Protein AF-0000000074768893 (afdb_homodimer)

Sequence (290 aa):
MLHIPYVAGGSVLLGAVYNQISGALVYGPLFGQVWLEAMKKDKGGDAWMQVEGSKDKMPVLLISEFFLNLGKSWITGLLLNLTQARTMSQAFQLGAFLFFGVVVPNVISESMWEKRPCDLQKFKLLSGFSSTIVLACLMHWWGTAMLHIPYVAGGSVLLGAVYNQISGALVYGPLFGQVWLEAMKKDKGGDAWMQVEGSKDKMPVLLISEFFLNLGKSWITGLLLNLTQARTMSQAFQLGAFLFFGVVVPNVISESMWEKRPCDLQKFKLLSGFSSTIVLACLMHWWGTA

Organism: Mortierella alpina (NCBI:txid64518)

Foldseek 3Di:
DDDFDAWDPVLLLVLLVQLLVVVCVLCDDPCVVVLVVLVCVLVVHCVVVPPPQNVVCVVVVSVVSSVVRSVLSSVLLRVCVVVPPQDLVSLLVFLVCCLVVPQVVVLVVCCVPSVRDPSNSVSSSVSSSCSRRVSSNSSSVVPTD/DDDFDAWDPVLLLVLLVQLLVVVCVLCDDPCVVVLVVLVCVLVVHCVVVPPPCNVVCVVVVSVVSSVVRSVLSSVLLRVCVVVPPQDLVSLLVFLVCCLVVPQVVVLVVCCVPSVRDPSNSVSSSVSSSCSRRVSSNSSVVVPTD

Secondary structure (DSSP, 8-state):
--------HHHHHHHHHHHHHHHHHIIIIITHHHHHHHHHHHHTSSHHHHSS-HHHHHHHHHHHHHHHHHHHHHHHHHHHHHTT--SHHHHHHHHHHHIIIIIHHHHHHHHHHH---HHHHHHHHHHHHIIIIIHHHHHHHH---/--------HHHHHHHHHHHHHHHHHIIIIITHHHHHHHHHHHHTSSHHHHSS-HHHHHHHHHHHHHHHHHHHHHHHHHHHHHTT--SHHHHHHHHHHHIIIIIHHHHHHHHHHH---HHHHHHHHHHHHIIIIIHHHHHHHH---

Radius of gyration: 18.94 Å; Cα contacts (8 Å, |Δi|>4): 389; chains: 2; bounding box: 43×50×41 Å

pLDDT: mean 91.5, std 9.56, range [42.91, 98.38]

Solvent-accessible surface area (backbone atoms only — not comparable to full-atom values): 14461 Å² total; per-residue (Å²): 115,81,80,80,59,74,52,32,65,66,22,23,50,50,30,13,51,48,45,46,50,51,48,49,39,46,63,34,86,73,35,23,68,61,47,50,51,32,46,25,67,48,33,66,43,64,68,80,63,60,55,86,54,51,78,76,39,41,63,59,50,52,53,52,48,40,54,41,27,36,45,27,24,43,37,51,33,30,47,39,54,56,49,59,49,85,46,68,49,36,23,38,47,54,11,45,42,48,25,59,29,46,47,46,40,51,49,53,49,43,32,69,75,65,63,43,49,64,71,44,46,51,50,51,48,49,50,37,43,46,61,23,28,50,34,34,34,50,24,54,72,70,35,32,109,114,79,79,80,59,73,53,33,64,66,23,24,50,49,32,13,51,49,45,45,49,52,48,50,40,46,63,33,86,73,36,23,68,61,48,49,52,31,46,25,65,48,32,68,42,64,66,80,64,59,54,85,55,51,78,76,39,41,64,58,51,52,53,53,47,39,53,41,28,34,44,27,24,44,36,49,32,30,48,40,54,57,47,59,49,84,47,67,50,37,22,38,48,53,11,45,44,48,25,59,28,46,46,47,41,51,48,52,49,42,32,69,75,65,63,44,50,64,71,45,47,51,49,52,48,50,50,37,41,47,61,23,26,50,33,35,34,51,24,54,71,69,34,31,109

Structure (mmCIF, N/CA/C/O backbone):
data_AF-0000000074768893-model_v1
#
loop_
_entity.id
_entity.type
_entity.pdbx_description
1 polymer 'Uncharacterized protein'
#
loop_
_atom_site.group_PDB
_atom_site.id
_atom_site.type_symbol
_atom_site.label_atom_id
_atom_site.label_alt_id
_atom_site.label_comp_id
_atom_site.label_asym_id
_atom_site.label_entity_id
_atom_site.label_seq_id
_atom_site.pdbx_PDB_ins_code
_atom_site.Cartn_x
_atom_site.Cartn_y
_atom_site.Cartn_z
_atom_site.occupancy
_atom_site.B_iso_or_equiv
_atom_site.auth_seq_id
_atom_site.auth_comp_id
_atom_site.auth_asym_id
_atom_site.auth_atom_id
_atom_site.pdbx_PDB_model_num
ATOM 1 N N . MET A 1 1 ? 5.223 -14.227 -21.406 1 62.31 1 MET A N 1
ATOM 2 C CA . MET A 1 1 ? 3.963 -13.602 -21.797 1 62.31 1 MET A CA 1
ATOM 3 C C . MET A 1 1 ? 3.156 -13.188 -20.562 1 62.31 1 MET A C 1
ATOM 5 O O . MET A 1 1 ? 3.277 -13.789 -19.5 1 62.31 1 MET A O 1
ATOM 9 N N . LEU A 1 2 ? 2.562 -11.859 -20.547 1 69.25 2 LEU A N 1
ATOM 10 C CA . LEU A 1 2 ? 1.646 -11.367 -19.531 1 69.25 2 LEU A CA 1
ATOM 11 C C . LEU A 1 2 ? 0.409 -12.258 -19.438 1 69.25 2 LEU A C 1
ATOM 13 O O . LEU A 1 2 ? -0.164 -12.641 -20.453 1 69.25 2 LEU A O 1
ATOM 17 N N . HIS A 1 3 ? 0.211 -12.891 -18.359 1 78.06 3 HIS A N 1
ATOM 18 C CA . HIS A 1 3 ? -0.971 -13.711 -18.125 1 78.06 3 HIS A CA 1
ATOM 19 C C . HIS A 1 3 ? -1.972 -12.992 -17.234 1 78.06 3 HIS A C 1
ATOM 21 O O . HIS A 1 3 ? -1.669 -12.688 -16.078 1 78.06 3 HIS A O 1
ATOM 27 N N . ILE A 1 4 ? -3.1 -12.609 -17.875 1 80.81 4 ILE A N 1
ATOM 28 C CA . ILE A 1 4 ? -4.188 -12.008 -17.125 1 80.81 4 ILE A CA 1
ATOM 29 C C . ILE A 1 4 ? -5.328 -13.008 -16.969 1 80.81 4 ILE A C 1
ATOM 31 O O . ILE A 1 4 ? -6.129 -13.188 -17.891 1 80.81 4 ILE A O 1
ATOM 35 N N . PRO A 1 5 ? -5.328 -13.562 -15.828 1 85.69 5 PRO A N 1
ATOM 36 C CA . PRO A 1 5 ? -6.395 -14.547 -15.641 1 85.69 5 PRO A CA 1
ATOM 37 C C . PRO A 1 5 ? -7.781 -13.914 -15.555 1 85.69 5 PRO A C 1
ATOM 39 O O . PRO A 1 5 ? -7.898 -12.719 -15.25 1 85.69 5 PRO A O 1
ATOM 42 N N . TYR A 1 6 ? -8.719 -14.719 -15.883 1 88.19 6 TYR A N 1
ATOM 43 C CA . TYR A 1 6 ? -10.109 -14.281 -15.766 1 88.19 6 TYR A CA 1
ATOM 44 C C . TYR A 1 6 ? -10.531 -14.203 -14.305 1 88.19 6 TYR A C 1
ATOM 46 O O . TYR A 1 6 ? -10.188 -15.078 -13.5 1 88.19 6 TYR A O 1
ATOM 54 N N . VAL A 1 7 ? -11.258 -13.148 -13.953 1 92.69 7 VAL A N 1
ATOM 55 C CA . VAL A 1 7 ? -11.805 -13.008 -12.609 1 92.69 7 VAL A CA 1
ATOM 56 C C . VAL A 1 7 ? -13.328 -12.852 -12.68 1 92.69 7 VAL A C 1
ATOM 58 O O . VAL A 1 7 ? -13.836 -12.031 -13.453 1 92.69 7 VAL A O 1
ATOM 61 N N . ALA A 1 8 ? -14.062 -13.641 -11.891 1 94.38 8 ALA A N 1
ATOM 62 C CA . ALA A 1 8 ? -15.516 -13.602 -11.867 1 94.38 8 ALA A CA 1
ATOM 63 C C . ALA A 1 8 ? -16.031 -12.234 -11.422 1 94.38 8 ALA A C 1
ATOM 65 O O . ALA A 1 8 ? -15.625 -11.727 -10.367 1 94.38 8 ALA A O 1
ATOM 66 N N . GLY A 1 9 ? -16.906 -11.672 -12.188 1 94.94 9 GLY A N 1
ATOM 67 C CA . GLY A 1 9 ? -17.438 -10.352 -11.891 1 94.94 9 GLY A CA 1
ATOM 68 C C . GLY A 1 9 ? -18.156 -10.289 -10.562 1 94.94 9 GLY A C 1
ATOM 69 O O . GLY A 1 9 ? -18.094 -9.266 -9.867 1 94.94 9 GLY A O 1
ATOM 70 N N . GLY A 1 10 ? -18.812 -11.32 -10.273 1 96 10 GLY A N 1
ATOM 71 C CA . GLY A 1 10 ? -19.516 -11.367 -9 1 96 10 GLY A CA 1
ATOM 72 C C . GLY A 1 10 ? -18.578 -11.266 -7.809 1 96 10 GLY A C 1
ATOM 73 O O . GLY A 1 10 ? -18.891 -10.609 -6.816 1 96 10 GLY A O 1
ATOM 74 N N . SER A 1 11 ? -17.516 -11.984 -7.91 1 96.69 11 SER A N 1
ATOM 75 C CA . SER A 1 11 ? -16.531 -11.938 -6.832 1 96.69 11 SER A CA 1
ATOM 76 C C . SER A 1 11 ? -15.93 -10.539 -6.699 1 96.69 11 SER A C 1
ATOM 78 O O . SER A 1 11 ? -15.727 -10.055 -5.586 1 96.69 11 SER A O 1
ATOM 80 N N . VAL A 1 12 ? -15.625 -9.891 -7.812 1 97.5 12 VAL A N 1
ATOM 81 C CA . VAL A 1 12 ? -15.07 -8.547 -7.824 1 97.5 12 VAL A CA 1
ATOM 82 C C . VAL A 1 12 ? -16.047 -7.574 -7.18 1 97.5 12 VAL A C 1
ATOM 84 O O . VAL A 1 12 ? -15.664 -6.746 -6.352 1 97.5 12 VAL A O 1
ATOM 87 N N . LEU A 1 13 ? -17.266 -7.703 -7.566 1 98 13 LEU A N 1
ATOM 88 C CA . LEU A 1 13 ? -18.297 -6.828 -7.012 1 98 13 LEU A CA 1
ATOM 89 C C . LEU A 1 13 ? -18.453 -7.059 -5.512 1 98 13 LEU A C 1
ATOM 91 O O . LEU A 1 13 ? -18.594 -6.105 -4.742 1 98 13 LEU A O 1
ATOM 95 N N . LEU A 1 14 ? -18.469 -8.266 -5.125 1 97.94 14 LEU A N 1
ATOM 96 C CA . LEU A 1 14 ? -18.562 -8.594 -3.707 1 97.94 14 LEU A CA 1
ATOM 97 C C . LEU A 1 14 ? -17.422 -7.965 -2.924 1 97.94 14 LEU A C 1
ATOM 99 O O . LEU A 1 14 ? -17.641 -7.398 -1.85 1 97.94 14 LEU A O 1
ATOM 103 N N . GLY A 1 15 ? -16.219 -8.188 -3.465 1 98.12 15 GLY A N 1
ATOM 104 C CA . GLY A 1 15 ? -15.062 -7.609 -2.803 1 98.12 15 GLY A CA 1
ATOM 105 C C . GLY A 1 15 ? -15.133 -6.098 -2.701 1 98.12 15 GLY A C 1
ATOM 106 O O . GLY A 1 15 ? -14.797 -5.523 -1.662 1 98.12 15 GLY A O 1
ATOM 107 N N . ALA A 1 16 ? -15.516 -5.43 -3.732 1 98.19 16 ALA A N 1
ATOM 108 C CA . ALA A 1 16 ? -15.609 -3.973 -3.756 1 98.19 16 ALA A CA 1
ATOM 109 C C . ALA A 1 16 ? -16.641 -3.475 -2.748 1 98.19 16 ALA A C 1
ATOM 111 O O . ALA A 1 16 ? -16.391 -2.506 -2.027 1 98.19 16 ALA A O 1
ATOM 112 N N . VAL A 1 17 ? -17.75 -4.113 -2.719 1 98.38 17 VAL A N 1
ATOM 113 C CA . VAL A 1 17 ? -18.812 -3.734 -1.792 1 98.38 17 VAL A CA 1
ATOM 114 C C . VAL A 1 17 ? -18.344 -3.953 -0.354 1 98.38 17 VAL A C 1
ATOM 116 O O . VAL A 1 17 ? -18.578 -3.111 0.516 1 98.38 17 VAL A O 1
ATOM 119 N N . TYR A 1 18 ? -17.75 -5.059 -0.165 1 98.25 18 TYR A N 1
ATOM 120 C CA . TYR A 1 18 ? -17.219 -5.348 1.164 1 98.25 18 TYR A CA 1
ATOM 121 C C . TYR A 1 18 ? -16.266 -4.25 1.617 1 98.25 18 TYR A C 1
ATOM 123 O O . TYR A 1 18 ? -16.375 -3.738 2.732 1 98.25 18 TYR A O 1
ATOM 131 N N . ASN A 1 19 ? -15.266 -3.914 0.724 1 97.81 19 ASN A N 1
ATOM 132 C CA . ASN A 1 19 ? -14.312 -2.873 1.078 1 97.81 19 ASN A CA 1
ATOM 133 C C . ASN A 1 19 ? -15 -1.533 1.315 1 97.81 19 ASN A C 1
ATOM 135 O O . ASN A 1 19 ? -14.602 -0.775 2.203 1 97.81 19 ASN A O 1
ATOM 139 N N . GLN A 1 20 ? -15.977 -1.259 0.504 1 97.5 20 GLN A N 1
ATOM 140 C CA . GLN A 1 20 ? -16.734 -0.014 0.64 1 97.5 20 GLN A CA 1
ATOM 141 C C . GLN A 1 20 ? -17.406 0.072 2.004 1 97.5 20 GLN A C 1
ATOM 143 O O . GLN A 1 20 ? -17.266 1.065 2.717 1 97.5 20 GLN A O 1
ATOM 148 N N . ILE A 1 21 ? -18.078 -0.945 2.34 1 97.5 21 ILE A N 1
ATOM 149 C CA . ILE A 1 21 ? -18.828 -0.98 3.59 1 97.5 21 ILE A CA 1
ATOM 150 C C . ILE A 1 21 ? -17.859 -0.996 4.773 1 97.5 21 ILE A C 1
ATOM 152 O O . ILE A 1 21 ? -18.062 -0.286 5.758 1 97.5 21 ILE A O 1
ATOM 156 N N . SER A 1 22 ? -16.859 -1.835 4.652 1 96.88 22 SER A N 1
ATOM 157 C CA . SER A 1 22 ? -15.883 -1.92 5.723 1 96.88 22 SER A CA 1
ATOM 158 C C . SER A 1 22 ? -15.219 -0.567 5.977 1 96.88 22 SER A C 1
ATOM 160 O O . SER A 1 22 ? -15.062 -0.157 7.129 1 96.88 22 SER A O 1
ATOM 162 N N . GLY A 1 23 ? -14.828 0.125 4.918 1 94.81 23 GLY A N 1
ATOM 163 C CA . GLY A 1 23 ? -14.266 1.455 5.062 1 94.81 23 GLY A CA 1
ATOM 164 C C . GLY A 1 23 ? -15.234 2.455 5.664 1 94.81 23 GLY A C 1
ATOM 165 O O . GLY A 1 23 ? -14.883 3.195 6.582 1 94.81 23 GLY A O 1
ATOM 166 N N . ALA A 1 24 ? -16.406 2.449 5.164 1 94.06 24 ALA A N 1
ATOM 167 C CA . ALA A 1 24 ? -17.438 3.369 5.645 1 94.06 24 ALA A CA 1
ATOM 168 C C . ALA A 1 24 ? -17.734 3.133 7.121 1 94.06 24 ALA A C 1
ATOM 170 O O . ALA A 1 24 ? -17.953 4.082 7.879 1 94.06 24 ALA A O 1
ATOM 171 N N . LEU A 1 25 ? -17.672 1.907 7.48 1 94.56 25 LEU A N 1
ATOM 172 C CA . LEU A 1 25 ? -17.969 1.569 8.867 1 94.56 25 LEU A CA 1
ATOM 173 C C . LEU A 1 25 ? -16.828 2.008 9.789 1 94.56 25 LEU A C 1
ATOM 175 O O . LEU A 1 25 ? -17.062 2.598 10.844 1 94.56 25 LEU A O 1
ATOM 179 N N . VAL A 1 26 ? -15.656 1.76 9.383 1 93 26 VAL A N 1
ATOM 180 C CA . VAL A 1 26 ? -14.492 2.053 10.203 1 93 26 VAL A CA 1
ATOM 181 C C . VAL A 1 26 ? -14.32 3.564 10.336 1 93 26 VAL A C 1
ATOM 183 O O . VAL A 1 26 ? -14.148 4.082 11.445 1 93 26 VAL A O 1
ATOM 186 N N . TYR A 1 27 ? -14.445 4.289 9.266 1 91.69 27 TYR A N 1
ATOM 187 C CA . TYR A 1 27 ? -14.164 5.719 9.266 1 91.69 27 TYR A CA 1
ATOM 188 C C . TYR A 1 27 ? -15.43 6.527 9.523 1 91.69 27 TYR A C 1
ATOM 190 O O . TYR A 1 27 ? -15.391 7.758 9.578 1 91.69 27 TYR A O 1
ATOM 198 N N . GLY A 1 28 ? -16.484 5.816 9.703 1 92.44 28 GLY A N 1
ATOM 199 C CA . GLY A 1 28 ? -17.75 6.453 10.031 1 92.44 28 GLY A CA 1
ATOM 200 C C . GLY A 1 28 ? -18.203 6.168 11.445 1 92.44 28 GLY A C 1
ATOM 201 O O . GLY A 1 28 ? -17.578 6.609 12.414 1 92.44 28 GLY A O 1
ATOM 202 N N . PRO A 1 29 ? -19.234 5.352 11.547 1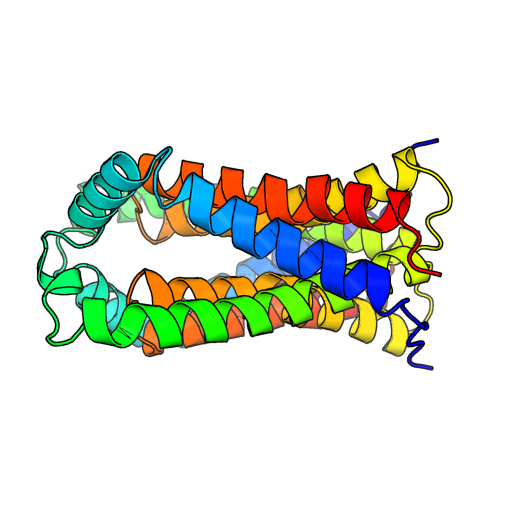 93.5 29 PRO A N 1
ATOM 203 C CA . PRO A 1 29 ? -19.922 5.18 12.828 1 93.5 29 PRO A CA 1
ATOM 204 C C . PRO A 1 29 ? -19.047 4.48 13.875 1 93.5 29 PRO A C 1
ATOM 206 O O . PRO A 1 29 ? -19.234 4.695 15.078 1 93.5 29 PRO A O 1
ATOM 209 N N . LEU A 1 30 ? -18.109 3.721 13.57 1 92.81 30 LEU A N 1
ATOM 210 C CA . LEU A 1 30 ? -17.344 2.965 14.562 1 92.81 30 LEU A CA 1
ATOM 211 C C . LEU A 1 30 ? -16.203 3.812 15.133 1 92.81 30 LEU A C 1
ATOM 213 O O . LEU A 1 30 ? -16.078 3.934 16.359 1 92.81 30 LEU A O 1
ATOM 217 N N . PHE A 1 31 ? -15.43 4.41 14.258 1 93.88 31 PHE A N 1
ATOM 218 C CA . PHE A 1 31 ? -14.242 5.094 14.75 1 93.88 31 PHE A CA 1
ATOM 219 C C . PHE A 1 31 ? -14.078 6.449 14.07 1 93.88 31 PHE A C 1
ATOM 221 O O . PHE A 1 31 ? -12.977 7.004 14.039 1 93.88 31 PHE A O 1
ATOM 228 N N . GLY A 1 32 ? -15.133 6.969 13.617 1 91.81 32 GLY A N 1
ATOM 229 C CA . GLY A 1 32 ? -15.094 8.227 12.883 1 91.81 32 GLY A CA 1
ATOM 230 C C . GLY A 1 32 ? -14.547 9.375 13.703 1 91.81 32 GLY A C 1
ATOM 231 O O . GLY A 1 32 ? -13.711 10.148 13.227 1 91.81 32 GLY A O 1
ATOM 232 N N . GLN A 1 33 ? -14.977 9.492 14.922 1 92.81 33 GLN A N 1
ATOM 233 C CA . GLN A 1 33 ? -14.562 10.586 15.789 1 92.81 33 GLN A CA 1
ATOM 234 C C . GLN A 1 33 ? -13.086 10.461 16.156 1 92.81 33 GLN A C 1
ATOM 236 O O . GLN A 1 33 ? -12.367 11.461 16.188 1 92.81 33 GLN A O 1
ATOM 241 N N . VAL A 1 34 ? -12.688 9.242 16.406 1 92.81 34 VAL A N 1
ATOM 242 C CA . VAL A 1 34 ? -11.297 9.023 16.766 1 92.81 34 VAL A CA 1
ATOM 243 C C . VAL A 1 34 ? -10.398 9.336 15.578 1 92.81 34 VAL A C 1
ATOM 245 O O . VAL A 1 34 ? -9.328 9.938 15.734 1 92.81 34 VAL A O 1
ATOM 248 N N . TRP A 1 35 ? -10.828 8.961 14.469 1 92.94 35 TRP A N 1
ATOM 249 C CA . TRP A 1 35 ? -10.094 9.242 13.242 1 92.94 35 TRP A CA 1
ATOM 250 C C . TRP A 1 35 ? -10 10.742 13 1 92.94 35 TRP A C 1
ATOM 252 O O . TRP A 1 35 ? -8.938 11.258 12.625 1 92.94 35 TRP A O 1
ATOM 262 N N . LEU A 1 36 ? -11.07 11.414 13.234 1 92.38 36 LEU A N 1
ATOM 263 C CA . LEU A 1 36 ? -11.094 12.859 13.023 1 92.38 36 LEU A CA 1
ATOM 264 C C . LEU A 1 36 ? -10.148 13.562 13.992 1 92.38 36 LEU A C 1
ATOM 266 O O . LEU A 1 36 ? -9.469 14.516 13.609 1 92.38 36 LEU A O 1
ATOM 270 N N . GLU A 1 37 ? -10.156 13.125 15.172 1 93 37 GLU A N 1
ATOM 271 C CA . GLU A 1 37 ? -9.258 13.703 16.156 1 93 37 GLU A CA 1
ATOM 272 C C . GLU A 1 37 ? -7.793 13.453 15.789 1 93 37 GLU A C 1
ATOM 274 O O . GLU A 1 37 ? -6.949 14.336 15.961 1 93 37 GLU A O 1
ATOM 279 N N . ALA A 1 38 ? -7.566 12.281 15.32 1 92.75 38 ALA A N 1
ATOM 280 C CA . ALA A 1 38 ? -6.211 11.961 14.875 1 92.75 38 ALA A CA 1
ATOM 281 C C . ALA A 1 38 ? -5.801 12.82 13.688 1 92.75 38 ALA A C 1
ATOM 283 O O . ALA A 1 38 ? -4.648 13.25 13.594 1 92.75 38 ALA A O 1
ATOM 284 N N . MET A 1 39 ? -6.695 13.047 12.828 1 92 39 MET A N 1
ATOM 285 C CA . MET A 1 39 ? -6.426 13.891 11.664 1 92 39 MET A CA 1
ATOM 286 C C . MET A 1 39 ? -6.148 15.328 12.086 1 92 39 MET A C 1
ATOM 288 O O . MET A 1 39 ? -5.277 15.992 11.516 1 92 39 MET A O 1
ATOM 292 N N . LYS A 1 40 ? -6.902 15.742 13.008 1 90.62 40 LYS A N 1
ATOM 293 C CA . LYS A 1 40 ? -6.688 17.094 13.539 1 90.62 40 LYS A CA 1
ATOM 294 C C . LYS A 1 40 ? -5.285 17.234 14.117 1 90.62 40 LYS A C 1
ATOM 296 O O . LYS A 1 40 ? -4.621 18.25 13.914 1 90.62 40 LYS A O 1
ATOM 301 N N . LYS A 1 41 ? -4.938 16.266 14.836 1 89.44 41 LYS A N 1
ATOM 302 C CA . LYS A 1 41 ? -3.596 16.266 15.414 1 89.44 41 LYS A CA 1
ATOM 303 C C . LYS A 1 41 ? -2.531 16.234 14.32 1 89.44 41 LYS A C 1
ATOM 305 O O . LYS A 1 41 ? -1.485 16.875 14.445 1 89.44 41 LYS A O 1
ATOM 310 N N . ASP A 1 42 ? -2.777 15.555 13.297 1 91.62 42 ASP A N 1
ATOM 311 C CA . ASP A 1 42 ? -1.813 15.406 12.211 1 91.62 42 ASP A CA 1
ATOM 312 C C . ASP A 1 42 ? -1.692 16.703 11.406 1 91.62 42 ASP A C 1
ATOM 314 O O . ASP A 1 42 ? -0.584 17.125 11.086 1 91.62 42 ASP A O 1
ATOM 318 N N . LYS A 1 43 ? -2.84 17.344 11.141 1 89.25 43 LYS A N 1
ATOM 319 C CA . LYS A 1 43 ? -2.871 18.484 10.242 1 89.25 43 LYS A CA 1
ATOM 320 C C . LYS A 1 43 ? -2.73 19.797 11.016 1 89.25 43 LYS A C 1
ATOM 322 O O . LYS A 1 43 ? -2.521 20.859 10.422 1 89.25 43 LYS A O 1
ATOM 327 N N . GLY A 1 44 ? -2.777 19.734 12.219 1 85.38 44 GLY A N 1
ATOM 328 C CA . GLY A 1 44 ? -2.617 20.938 13.031 1 85.38 44 GLY A CA 1
ATOM 329 C C . GLY A 1 44 ? -3.887 21.766 13.133 1 85.38 44 GLY A C 1
ATOM 330 O O . GLY A 1 44 ? -3.828 22.969 13.336 1 85.38 44 GLY A O 1
ATOM 331 N N . GLY A 1 45 ? -5.043 21.156 12.859 1 82.62 45 GLY A N 1
ATOM 332 C CA . GLY A 1 45 ? -6.301 21.875 12.961 1 82.62 45 GLY A CA 1
ATOM 333 C C . GLY A 1 45 ? -7.391 21.312 12.078 1 82.62 45 GLY A C 1
ATOM 334 O O . GLY A 1 45 ? -7.266 20.188 11.57 1 82.62 45 GLY A O 1
ATOM 335 N N . ASP A 1 46 ? -8.547 22.094 12.016 1 79.31 46 ASP A N 1
ATOM 336 C CA . ASP A 1 46 ? -9.703 21.625 11.266 1 79.31 46 ASP A CA 1
ATOM 337 C C . ASP A 1 46 ? -9.758 22.281 9.883 1 79.31 46 ASP A C 1
ATOM 339 O O . ASP A 1 46 ? -10.711 22.062 9.133 1 79.31 46 ASP A O 1
ATOM 343 N N . ALA A 1 47 ? -8.812 22.969 9.594 1 76.75 47 ALA A N 1
ATOM 344 C CA . ALA A 1 47 ? -8.836 23.719 8.344 1 76.75 47 ALA A CA 1
ATOM 345 C C . ALA A 1 47 ? -8.898 22.797 7.145 1 76.75 47 ALA A C 1
ATOM 347 O O . ALA A 1 47 ? -9.422 23.156 6.09 1 76.75 47 ALA A O 1
ATOM 348 N N . TRP A 1 48 ? -8.445 21.688 7.367 1 76.44 48 TRP A N 1
ATOM 349 C CA . TRP A 1 48 ? -8.383 20.734 6.258 1 76.44 48 TRP A CA 1
ATOM 350 C C . TRP A 1 48 ? -9.773 20.266 5.867 1 76.44 48 TRP A C 1
ATOM 352 O O . TRP A 1 48 ? -10.008 19.891 4.719 1 76.44 48 TRP A O 1
ATOM 362 N N . MET A 1 49 ? -10.672 20.297 6.805 1 72 49 MET A N 1
ATOM 363 C CA . MET A 1 49 ? -12.047 19.859 6.562 1 72 49 MET A CA 1
ATOM 364 C C . MET A 1 49 ? -12.859 20.984 5.918 1 72 49 MET A C 1
ATOM 366 O O . MET A 1 49 ? -13.844 20.719 5.219 1 72 49 MET A O 1
ATOM 370 N N . GLN A 1 50 ? -12.602 22.281 6.438 1 62.34 50 GLN A N 1
ATOM 371 C CA . GLN A 1 50 ? -13.422 23.438 6.098 1 62.34 50 GLN A CA 1
ATOM 372 C C . GLN A 1 50 ? -13.398 23.703 4.594 1 62.34 50 GLN A C 1
ATOM 374 O O . GLN A 1 50 ? -14.211 24.484 4.086 1 62.34 50 GLN A O 1
ATOM 379 N N . VAL A 1 51 ? -12.609 23.172 3.965 1 52.16 51 VAL A N 1
ATOM 380 C CA . VAL A 1 51 ? -12.75 23.578 2.572 1 52.16 51 VAL A CA 1
ATOM 381 C C . VAL A 1 51 ? -14.195 23.406 2.121 1 52.16 51 VAL A C 1
ATOM 383 O O . VAL A 1 51 ? -14.805 22.359 2.375 1 52.16 51 VAL A O 1
ATOM 386 N N . GLU A 1 52 ? -15.008 24.281 1.864 1 43.59 52 GLU A N 1
ATOM 387 C CA . GLU A 1 52 ? -16.312 24.656 1.342 1 43.59 52 GLU A CA 1
ATOM 388 C C . GLU A 1 52 ? -16.828 23.625 0.355 1 43.59 52 GLU A C 1
ATOM 390 O O . GLU A 1 52 ? -16.156 23.281 -0.611 1 43.59 52 GLU A O 1
ATOM 395 N N . GLY A 1 53 ? -17.828 22.688 0.898 1 52.28 53 GLY A N 1
ATOM 396 C CA . GLY A 1 53 ? -18.625 21.781 0.091 1 52.28 53 GLY A CA 1
ATOM 397 C C . GLY A 1 53 ? -18.391 20.312 0.426 1 52.28 53 GLY A C 1
ATOM 398 O O . GLY A 1 53 ? -18.516 19.453 -0.439 1 52.28 53 GLY A O 1
ATOM 399 N N . SER A 1 54 ? -17.844 20.031 1.68 1 60.22 54 SER A N 1
ATOM 400 C CA . SER A 1 54 ? -17.469 18.672 2.072 1 60.22 54 SER A CA 1
ATOM 401 C C . SER A 1 54 ? -18.672 17.734 2.039 1 60.22 54 SER A C 1
ATOM 403 O O . SER A 1 54 ? -18.562 16.609 1.542 1 60.22 54 SER A O 1
ATOM 405 N N . LYS A 1 55 ? -19.781 18.266 2.66 1 66 55 LYS A N 1
ATOM 406 C CA . LYS A 1 55 ? -20.953 17.406 2.582 1 66 55 LYS A CA 1
ATOM 407 C C . LYS A 1 55 ? -21.375 17.188 1.133 1 66 55 LYS A C 1
ATOM 409 O O . LYS A 1 55 ? -21.797 16.078 0.769 1 66 55 LYS A O 1
ATOM 414 N N . ASP A 1 56 ? -21.234 18.281 0.422 1 76.81 56 ASP A N 1
ATOM 415 C CA . ASP A 1 56 ? -21.641 18.188 -0.974 1 76.81 56 ASP A CA 1
ATOM 416 C C . ASP A 1 56 ? -20.703 17.297 -1.774 1 76.81 56 ASP A C 1
ATOM 418 O O . ASP A 1 56 ? -21.078 16.781 -2.832 1 76.81 56 ASP A O 1
ATOM 422 N N . LYS A 1 57 ? -19.594 17.016 -1.234 1 87.38 57 LYS A N 1
ATOM 423 C CA . LYS A 1 57 ? -18.609 16.25 -1.992 1 87.38 57 LYS A CA 1
ATOM 424 C C . LYS A 1 57 ? -18.578 14.789 -1.538 1 87.38 57 LYS A C 1
ATOM 426 O O . LYS A 1 57 ? -17.922 13.953 -2.172 1 87.38 57 LYS A O 1
ATOM 431 N N . MET A 1 58 ? -19.391 14.539 -0.578 1 89.94 58 MET A N 1
ATOM 432 C CA . MET A 1 58 ? -19.359 13.211 0.031 1 89.94 58 MET A CA 1
ATOM 433 C C . MET A 1 58 ? -19.781 12.141 -0.972 1 89.94 58 MET A C 1
ATOM 435 O O . MET A 1 58 ? -19.078 11.133 -1.133 1 89.94 58 MET A O 1
ATOM 439 N N . PRO A 1 59 ? -20.891 12.367 -1.684 1 91.56 59 PRO A N 1
ATOM 440 C CA . PRO A 1 59 ? -21.266 11.352 -2.664 1 91.56 59 PRO A CA 1
ATOM 441 C C . PRO A 1 59 ? -20.188 11.109 -3.713 1 91.56 59 PRO A C 1
ATOM 443 O O . PRO A 1 59 ? -19.969 9.969 -4.121 1 91.56 59 PRO A O 1
ATOM 446 N N . VAL A 1 60 ? -19.578 12.148 -4.188 1 93.56 60 VAL A N 1
ATOM 447 C CA . VAL A 1 60 ? -18.516 12.023 -5.184 1 93.56 60 VAL A CA 1
ATOM 448 C C . VAL A 1 60 ? -17.344 11.219 -4.598 1 93.56 60 VAL A C 1
ATOM 450 O O . VAL A 1 60 ? -16.766 10.383 -5.281 1 93.56 60 VAL A O 1
ATOM 453 N N . LEU A 1 61 ? -17.016 11.516 -3.342 1 94 61 LEU A N 1
ATOM 454 C CA . LEU A 1 61 ? -15.945 10.789 -2.672 1 94 61 LEU A CA 1
ATOM 455 C C . LEU A 1 61 ? -16.297 9.312 -2.512 1 94 61 LEU A C 1
ATOM 457 O O . LEU A 1 61 ? -15.445 8.445 -2.736 1 94 61 LEU A O 1
ATOM 461 N N . LEU A 1 62 ? -17.516 9.07 -2.197 1 95 62 LEU A N 1
ATOM 462 C CA . LEU A 1 62 ? -17.953 7.695 -1.993 1 95 62 LEU A CA 1
ATOM 463 C C . LEU A 1 62 ? -17.969 6.926 -3.309 1 95 62 LEU A C 1
ATOM 465 O O . LEU A 1 62 ? -17.547 5.766 -3.357 1 95 62 LEU A O 1
ATOM 469 N N . ILE A 1 63 ? -18.422 7.531 -4.324 1 96.38 63 ILE A N 1
ATOM 470 C CA . ILE A 1 63 ? -18.453 6.891 -5.637 1 96.38 63 ILE A CA 1
ATOM 471 C C . ILE A 1 63 ? -17.031 6.645 -6.133 1 96.38 63 ILE A C 1
ATOM 473 O O . ILE A 1 63 ? -16.75 5.586 -6.695 1 96.38 63 ILE A O 1
ATOM 477 N N . SER A 1 64 ? -16.172 7.684 -6 1 96.94 64 SER A N 1
ATOM 478 C CA . SER A 1 64 ? -14.781 7.523 -6.406 1 96.94 64 SER A CA 1
ATOM 479 C C . SER A 1 64 ? -14.109 6.391 -5.637 1 96.94 64 SER A C 1
ATOM 481 O O . SER A 1 64 ? -13.359 5.602 -6.215 1 96.94 64 SER A O 1
ATOM 483 N N . GLU A 1 65 ? -14.367 6.383 -4.383 1 96.94 65 GLU A N 1
ATOM 484 C CA . GLU A 1 65 ? -13.812 5.316 -3.557 1 96.94 65 GLU A CA 1
ATOM 485 C C . GLU A 1 65 ? -14.281 3.945 -4.031 1 96.94 65 GLU A C 1
ATOM 487 O O . GLU A 1 65 ? -13.531 2.971 -3.984 1 96.94 65 GLU A O 1
ATOM 492 N N . PHE A 1 66 ? -15.492 3.869 -4.414 1 97.94 66 PHE A N 1
ATOM 493 C CA . PHE A 1 66 ? -16.047 2.605 -4.891 1 97.94 66 PHE A CA 1
ATOM 494 C C . PHE A 1 66 ? -15.273 2.111 -6.113 1 97.94 66 PHE A C 1
ATOM 496 O O . PHE A 1 66 ? -15.008 0.914 -6.242 1 97.94 66 PHE A O 1
ATOM 503 N N . PHE A 1 67 ? -14.922 2.99 -7.02 1 98.06 67 PHE A N 1
ATOM 504 C CA . PHE A 1 67 ? -14.156 2.605 -8.195 1 98.06 67 PHE A CA 1
ATOM 505 C C . PHE A 1 67 ? -12.766 2.127 -7.797 1 98.06 67 PHE A C 1
ATOM 507 O O . PHE A 1 67 ? -12.227 1.198 -8.406 1 98.06 67 PHE A O 1
ATOM 514 N N . LEU A 1 68 ? -12.211 2.809 -6.816 1 97.62 68 LEU A N 1
ATOM 515 C CA . LEU A 1 68 ? -10.922 2.344 -6.316 1 97.62 68 LEU A CA 1
ATOM 516 C C . LEU A 1 68 ? -11.039 0.942 -5.727 1 97.62 68 LEU A C 1
ATOM 518 O O . LEU A 1 68 ? -10.18 0.092 -5.957 1 97.62 68 LEU A O 1
ATOM 522 N N . ASN A 1 69 ? -12.117 0.718 -5.023 1 97.94 69 ASN A N 1
ATOM 523 C CA . ASN A 1 69 ? -12.344 -0.585 -4.406 1 97.94 69 ASN A CA 1
ATOM 524 C C . ASN A 1 69 ? -12.602 -1.665 -5.457 1 97.94 69 ASN A C 1
ATOM 526 O O . ASN A 1 69 ? -12.211 -2.82 -5.27 1 97.94 69 ASN A O 1
ATOM 530 N N . LEU A 1 70 ? -13.25 -1.254 -6.504 1 98.06 70 LEU A N 1
ATOM 531 C CA . LEU A 1 70 ? -13.445 -2.178 -7.613 1 98.06 70 LEU A CA 1
ATOM 532 C C . LEU A 1 70 ? -12.109 -2.604 -8.211 1 98.06 70 LEU A C 1
ATOM 534 O O . LEU A 1 70 ? -11.898 -3.785 -8.492 1 98.06 70 LEU A O 1
ATOM 538 N N . GLY A 1 71 ? -11.32 -1.612 -8.398 1 97.69 71 GLY A N 1
ATOM 539 C CA . GLY A 1 71 ? -9.992 -1.912 -8.914 1 97.69 71 GLY A CA 1
ATOM 540 C C . GLY A 1 71 ? -9.188 -2.811 -7.996 1 97.69 71 GLY A C 1
ATOM 541 O O . GLY A 1 71 ? -8.578 -3.781 -8.453 1 97.69 71 GLY A O 1
ATOM 542 N N . LYS A 1 72 ? -9.164 -2.525 -6.723 1 97.5 72 LYS A N 1
ATOM 543 C CA . LYS A 1 72 ? -8.469 -3.342 -5.73 1 97.5 72 LYS A CA 1
ATOM 544 C C . LYS A 1 72 ? -8.977 -4.781 -5.754 1 97.5 72 LYS A C 1
ATOM 546 O O . LYS A 1 72 ? -8.18 -5.723 -5.703 1 97.5 72 LYS A O 1
ATOM 551 N N . SER A 1 73 ? -10.25 -4.863 -5.746 1 97.94 73 SER A N 1
ATOM 552 C CA . SER A 1 73 ? -10.867 -6.188 -5.762 1 97.94 73 SER A CA 1
ATOM 553 C C . SER A 1 73 ? -10.508 -6.945 -7.035 1 97.94 73 SER A C 1
ATOM 555 O O . SER A 1 73 ? -10.242 -8.148 -6.992 1 97.94 73 SER A O 1
ATOM 557 N N . TRP A 1 74 ? -10.547 -6.273 -8.133 1 97.56 74 TRP A N 1
ATOM 558 C CA . TRP A 1 74 ? -10.219 -6.91 -9.398 1 97.56 74 TRP A CA 1
ATOM 559 C C . TRP A 1 74 ? -8.781 -7.43 -9.391 1 97.56 74 TRP A C 1
ATOM 561 O O . TRP A 1 74 ? -8.531 -8.57 -9.773 1 97.56 74 TRP A O 1
ATOM 571 N N . ILE A 1 75 ? -7.91 -6.66 -8.961 1 96.62 75 ILE A N 1
ATOM 572 C CA . ILE A 1 75 ? -6.504 -7.043 -8.93 1 96.62 75 ILE A CA 1
ATOM 573 C C . ILE A 1 75 ? -6.293 -8.164 -7.914 1 96.62 75 ILE A C 1
ATOM 575 O O . ILE A 1 75 ? -5.508 -9.086 -8.148 1 96.62 75 ILE A O 1
ATOM 579 N N . THR A 1 76 ? -6.914 -8.039 -6.773 1 96.81 76 THR A N 1
ATOM 580 C CA . THR A 1 76 ? -6.812 -9.109 -5.785 1 96.81 76 THR A CA 1
ATOM 581 C C . THR A 1 76 ? -7.285 -10.43 -6.371 1 96.81 76 THR A C 1
ATOM 583 O O . THR A 1 76 ? -6.672 -11.477 -6.133 1 96.81 76 THR A O 1
ATOM 586 N N . GLY A 1 77 ? -8.414 -10.406 -7.109 1 96.19 77 GLY A N 1
ATOM 587 C CA . GLY A 1 77 ? -8.875 -11.602 -7.793 1 96.19 77 GLY A CA 1
ATOM 588 C C . GLY A 1 77 ? -7.871 -12.148 -8.797 1 96.19 77 GLY A C 1
ATOM 589 O O . GLY A 1 77 ? -7.68 -13.359 -8.898 1 96.19 77 GLY A O 1
ATOM 590 N N . LEU A 1 78 ? -7.281 -11.234 -9.539 1 94.25 78 LEU A N 1
ATOM 591 C CA . LEU A 1 78 ? -6.25 -11.633 -10.484 1 94.25 78 LEU A CA 1
ATOM 592 C C . LEU A 1 78 ? -5.102 -12.336 -9.773 1 94.25 78 LEU A C 1
ATOM 594 O O . LEU A 1 78 ? -4.605 -13.367 -10.25 1 94.25 78 LEU A O 1
ATOM 598 N N . LEU A 1 79 ? -4.758 -11.836 -8.656 1 93.81 79 LEU A N 1
ATOM 599 C CA . LEU A 1 79 ? -3.645 -12.398 -7.895 1 93.81 79 LEU A CA 1
ATOM 600 C C . LEU A 1 79 ? -4.016 -13.766 -7.332 1 93.81 79 LEU A C 1
ATOM 602 O O . LEU A 1 79 ? -3.186 -14.68 -7.312 1 93.81 79 LEU A O 1
ATOM 606 N N . LEU A 1 80 ? -5.195 -13.844 -6.875 1 94.75 80 LEU A N 1
ATOM 607 C CA . LEU A 1 80 ? -5.664 -15.125 -6.371 1 94.75 80 LEU A CA 1
ATOM 608 C C . LEU A 1 80 ? -5.594 -16.188 -7.457 1 94.75 80 LEU A C 1
ATOM 610 O O . LEU A 1 80 ? -5.125 -17.312 -7.211 1 94.75 80 LEU A O 1
ATOM 614 N N . ASN A 1 81 ? -6.023 -15.82 -8.609 1 92.5 81 ASN A N 1
ATOM 615 C CA . ASN A 1 81 ? -6.027 -16.766 -9.719 1 92.5 81 ASN A CA 1
ATOM 616 C C . ASN A 1 81 ? -4.621 -17 -10.266 1 92.5 81 ASN A C 1
ATOM 618 O O . ASN A 1 81 ? -4.297 -18.094 -10.719 1 92.5 81 ASN A O 1
ATOM 622 N N . LEU A 1 82 ? -3.83 -15.977 -10.266 1 87.25 82 LEU A N 1
ATOM 623 C CA . LEU A 1 82 ? -2.453 -16.094 -10.727 1 87.25 82 LEU A CA 1
ATOM 624 C C . LEU A 1 82 ? -1.653 -17.016 -9.812 1 87.25 82 LEU A C 1
ATOM 626 O O . LEU A 1 82 ? -0.783 -17.766 -10.281 1 87.25 82 LEU A O 1
ATOM 630 N N . THR A 1 83 ? -1.848 -16.938 -8.523 1 86.94 83 THR A N 1
ATOM 631 C CA . THR A 1 83 ? -1.146 -17.781 -7.562 1 86.94 83 THR A CA 1
ATOM 632 C C . THR A 1 83 ? -1.773 -19.172 -7.5 1 86.94 83 THR A C 1
ATOM 634 O O . THR A 1 83 ? -1.257 -20.062 -6.82 1 86.94 83 THR A O 1
ATOM 637 N N . GLN A 1 84 ? -2.859 -19.297 -8.195 1 87.06 84 GLN A N 1
ATOM 638 C CA . GLN A 1 84 ? -3.588 -20.547 -8.211 1 87.06 84 GLN A CA 1
ATOM 639 C C . GLN A 1 84 ? -4.027 -20.953 -6.805 1 87.06 84 GLN A C 1
ATOM 641 O O . GLN A 1 84 ? -3.859 -22.109 -6.402 1 87.06 84 GLN A O 1
ATOM 646 N N . ALA A 1 85 ? -4.512 -20.031 -6.141 1 87.31 85 ALA A N 1
ATOM 647 C CA . ALA A 1 85 ? -5.02 -20.297 -4.797 1 87.31 85 ALA A CA 1
ATOM 648 C C . ALA A 1 85 ? -6.312 -21.109 -4.855 1 87.31 85 ALA A C 1
ATOM 650 O O . ALA A 1 85 ? -7.309 -20.656 -5.422 1 87.31 85 ALA A O 1
ATOM 651 N N . ARG A 1 86 ? -6.246 -22.312 -4.273 1 88.88 86 ARG A N 1
ATOM 652 C CA . ARG A 1 86 ? -7.414 -23.188 -4.336 1 88.88 86 ARG A CA 1
ATOM 653 C C . ARG A 1 86 ? -8 -23.422 -2.947 1 88.88 86 ARG A C 1
ATOM 655 O O . ARG A 1 86 ? -9.133 -23.891 -2.816 1 88.88 86 ARG A O 1
ATOM 662 N N . THR A 1 87 ? -7.281 -23.062 -1.982 1 92.25 87 THR A N 1
ATOM 663 C CA . THR A 1 87 ? -7.754 -23.266 -0.618 1 92.25 87 THR A CA 1
ATOM 664 C C . THR A 1 87 ? -7.812 -21.938 0.137 1 92.25 87 THR A C 1
ATOM 666 O O . THR A 1 87 ? -7.234 -20.938 -0.3 1 92.25 87 THR A O 1
ATOM 669 N N . MET A 1 88 ? -8.531 -22 1.245 1 94.19 88 MET A N 1
ATOM 670 C CA . MET A 1 88 ? -8.688 -20.812 2.078 1 94.19 88 MET A CA 1
ATOM 671 C C . MET A 1 88 ? -7.352 -20.406 2.693 1 94.19 88 MET A C 1
ATOM 673 O O . MET A 1 88 ? -7.078 -19.219 2.865 1 94.19 88 MET A O 1
ATOM 677 N N . SER A 1 89 ? -6.598 -21.359 2.988 1 94 89 SER A N 1
ATOM 678 C CA . SER A 1 89 ? -5.289 -21.078 3.572 1 94 89 SER A CA 1
ATOM 679 C C . SER A 1 89 ? -4.395 -20.328 2.592 1 94 89 SER A C 1
ATOM 681 O O . SER A 1 89 ? -3.627 -19.453 2.992 1 94 89 SER A O 1
ATOM 683 N N . GLN A 1 90 ? -4.492 -20.719 1.332 1 93 90 GLN A N 1
ATOM 684 C CA . GLN A 1 90 ? -3.697 -20.047 0.307 1 93 90 GLN A CA 1
ATOM 685 C C . GLN A 1 90 ? -4.188 -18.625 0.07 1 93 90 GLN A C 1
ATOM 687 O O . GLN A 1 90 ? -3.391 -17.734 -0.199 1 93 90 GLN A O 1
ATOM 692 N N . ALA A 1 91 ? -5.434 -18.5 0.137 1 95.12 91 ALA A N 1
ATOM 693 C CA . ALA A 1 91 ? -5.996 -17.156 0.018 1 95.12 91 ALA A CA 1
ATOM 694 C C . ALA A 1 91 ? -5.547 -16.266 1.176 1 95.12 91 ALA A C 1
ATOM 696 O O . ALA A 1 91 ? -5.188 -15.102 0.973 1 95.12 91 ALA A O 1
ATOM 697 N N . PHE A 1 92 ? -5.57 -16.812 2.369 1 95.88 92 PHE A N 1
ATOM 698 C CA . PHE A 1 92 ? -5.09 -16.109 3.551 1 95.88 92 PHE A CA 1
ATOM 699 C C . PHE A 1 92 ? -3.627 -15.719 3.391 1 95.88 92 PHE A C 1
ATOM 701 O O . PHE A 1 92 ? -3.234 -14.609 3.752 1 95.88 92 PHE A O 1
ATOM 708 N N . GLN A 1 93 ? -2.895 -16.578 2.865 1 94.81 93 GLN A N 1
ATOM 709 C CA . GLN A 1 93 ? -1.468 -16.344 2.684 1 94.81 93 GLN A CA 1
ATOM 710 C C . GLN A 1 93 ? -1.225 -15.172 1.727 1 94.81 93 GLN A C 1
ATOM 712 O O . GLN A 1 93 ? -0.373 -14.32 1.983 1 94.81 93 GLN A O 1
ATOM 717 N N . LEU A 1 94 ? -1.899 -15.203 0.613 1 94.62 94 LEU A N 1
ATOM 718 C CA . LEU A 1 94 ? -1.761 -14.094 -0.327 1 94.62 94 LEU A CA 1
ATOM 719 C C . LEU A 1 94 ? -2.1 -12.766 0.343 1 94.62 94 LEU A C 1
ATOM 721 O O . LEU A 1 94 ? -1.348 -11.797 0.222 1 94.62 94 LEU A O 1
ATOM 725 N N . GLY A 1 95 ? -3.27 -12.734 1.034 1 96.5 95 GLY A N 1
ATOM 726 C CA . GLY A 1 95 ? -3.652 -11.531 1.757 1 96.5 95 GLY A CA 1
ATOM 727 C C . GLY A 1 95 ? -2.619 -11.094 2.777 1 96.5 95 GLY A C 1
ATOM 728 O O . GLY A 1 95 ? -2.34 -9.906 2.914 1 96.5 95 GLY A O 1
ATOM 729 N N . ALA A 1 96 ? -2.078 -12.039 3.457 1 96.69 96 ALA A N 1
ATOM 730 C CA . ALA A 1 96 ? -1.058 -11.75 4.461 1 96.69 96 ALA A CA 1
ATOM 731 C C . ALA A 1 96 ? 0.197 -11.172 3.816 1 96.69 96 ALA A C 1
ATOM 733 O O . ALA A 1 96 ? 0.812 -10.25 4.359 1 96.69 96 ALA A O 1
ATOM 734 N N . PHE A 1 97 ? 0.565 -11.719 2.697 1 96 97 PHE A N 1
ATOM 735 C CA . PHE A 1 97 ? 1.739 -11.211 1.999 1 96 97 PHE A CA 1
ATOM 736 C C . PHE A 1 97 ? 1.519 -9.773 1.546 1 96 97 PHE A C 1
ATOM 738 O O . PHE A 1 97 ? 2.43 -8.945 1.626 1 96 97 PHE A O 1
ATOM 745 N N . LEU A 1 98 ? 0.342 -9.461 1.073 1 96.88 98 LEU A N 1
ATOM 746 C CA . LEU A 1 98 ? 0.036 -8.094 0.669 1 96.88 98 LEU A CA 1
ATOM 747 C C . LEU A 1 98 ? 0.045 -7.16 1.871 1 96.88 98 LEU A C 1
ATOM 749 O O . LEU A 1 98 ? 0.581 -6.051 1.796 1 96.88 98 LEU A O 1
ATOM 753 N N . PHE A 1 99 ? -0.49 -7.676 2.932 1 97.88 99 PHE A N 1
ATOM 754 C CA . PHE A 1 99 ? -0.596 -6.867 4.141 1 97.88 99 PHE A CA 1
ATOM 755 C C . PHE A 1 99 ? 0.782 -6.594 4.73 1 97.88 99 PHE A C 1
ATOM 757 O O . PHE A 1 99 ? 1.149 -5.438 4.949 1 97.88 99 PHE A O 1
ATOM 764 N N . PHE A 1 100 ? 1.562 -7.547 4.902 1 96.94 100 PHE A N 1
ATOM 765 C CA . PHE A 1 100 ? 2.855 -7.402 5.562 1 96.94 100 PHE A CA 1
ATOM 766 C C . PHE A 1 100 ? 3.92 -6.945 4.574 1 96.94 100 PHE A C 1
ATOM 768 O O . PHE A 1 100 ? 4.945 -6.387 4.969 1 96.94 100 PHE A O 1
ATOM 775 N N . GLY A 1 101 ? 3.668 -7.121 3.35 1 95.88 101 GLY A N 1
ATOM 776 C CA . GLY A 1 101 ? 4.68 -6.793 2.357 1 95.88 101 GLY A CA 1
ATOM 777 C C . GLY A 1 101 ? 4.535 -5.391 1.801 1 95.88 101 GLY A C 1
ATOM 778 O O . GLY A 1 101 ? 5.512 -4.801 1.328 1 95.88 101 GLY A O 1
ATOM 779 N N . VAL A 1 102 ? 3.342 -4.949 1.8 1 96.62 102 VAL A N 1
ATOM 780 C CA . VAL A 1 102 ? 3.127 -3.658 1.156 1 96.62 102 VAL A CA 1
ATOM 781 C C . VAL A 1 102 ? 2.496 -2.686 2.15 1 96.62 102 VAL A C 1
ATOM 783 O O . VAL A 1 102 ? 3.084 -1.65 2.473 1 96.62 102 VAL A O 1
ATOM 786 N N . VAL A 1 103 ? 1.45 -3.072 2.771 1 96.94 103 VAL A N 1
ATOM 787 C CA . VAL A 1 103 ? 0.65 -2.156 3.578 1 96.94 103 VAL A CA 1
ATOM 788 C C . VAL A 1 103 ? 1.419 -1.772 4.84 1 96.94 103 VAL A C 1
ATOM 790 O O . VAL A 1 103 ? 1.668 -0.59 5.086 1 96.94 103 VAL A O 1
ATOM 793 N N . VAL A 1 104 ? 1.81 -2.758 5.562 1 96.94 104 VAL A N 1
ATOM 794 C CA . VAL A 1 104 ? 2.43 -2.531 6.863 1 96.94 104 VAL A CA 1
ATOM 795 C C . VAL A 1 104 ? 3.709 -1.715 6.691 1 96.94 104 VAL A C 1
ATOM 797 O O . VAL A 1 104 ? 3.891 -0.688 7.352 1 96.94 104 VAL A O 1
ATOM 800 N N . PRO A 1 105 ? 4.535 -2.139 5.812 1 96.62 105 PRO A N 1
ATOM 801 C CA . PRO A 1 105 ? 5.766 -1.359 5.684 1 96.62 105 PRO A CA 1
ATOM 802 C C . PRO A 1 105 ? 5.512 0.083 5.25 1 96.62 105 PRO A C 1
ATOM 804 O O . PRO A 1 105 ? 6.211 0.998 5.695 1 96.62 105 PRO A O 1
ATOM 807 N N . ASN A 1 106 ? 4.582 0.307 4.379 1 95.94 106 ASN A N 1
ATOM 808 C CA . ASN A 1 106 ? 4.277 1.663 3.936 1 95.94 106 ASN A CA 1
ATOM 809 C C . ASN A 1 106 ? 3.738 2.518 5.078 1 95.94 106 ASN A C 1
ATOM 811 O O . ASN A 1 106 ? 4.145 3.67 5.246 1 95.94 106 ASN A O 1
ATOM 815 N N . VAL A 1 107 ? 2.904 1.935 5.832 1 96.31 107 VAL A N 1
ATOM 816 C CA . VAL A 1 107 ? 2.279 2.662 6.93 1 96.31 107 VAL A CA 1
ATOM 817 C C . VAL A 1 107 ? 3.324 2.994 7.992 1 96.31 107 VAL A C 1
ATOM 819 O O . VAL A 1 107 ? 3.371 4.117 8.5 1 96.31 107 VAL A O 1
ATOM 822 N N . ILE A 1 108 ? 4.141 2.031 8.312 1 96.38 108 ILE A N 1
ATOM 823 C CA . ILE A 1 108 ? 5.168 2.25 9.328 1 96.38 108 ILE A CA 1
ATOM 824 C C . ILE A 1 108 ? 6.18 3.277 8.82 1 96.38 108 ILE A C 1
ATOM 826 O O . ILE A 1 108 ? 6.586 4.172 9.562 1 96.38 108 ILE A O 1
ATOM 830 N N . SER A 1 109 ? 6.559 3.121 7.617 1 95.12 109 SER A N 1
ATOM 831 C CA . SER A 1 109 ? 7.5 4.074 7.031 1 95.12 109 SER A CA 1
ATOM 832 C C . SER A 1 109 ? 6.941 5.492 7.07 1 95.12 109 SER A C 1
ATOM 834 O O . SER A 1 109 ? 7.66 6.438 7.41 1 95.12 109 SER A O 1
ATOM 836 N N . GLU A 1 110 ? 5.703 5.621 6.734 1 92.5 110 GLU A N 1
ATOM 837 C CA . GLU A 1 110 ? 5.051 6.926 6.781 1 92.5 110 GLU A CA 1
ATOM 838 C C . GLU A 1 110 ? 5.07 7.5 8.195 1 92.5 110 GLU A C 1
ATOM 840 O O . GLU A 1 110 ? 5.309 8.695 8.383 1 92.5 110 GLU A O 1
ATOM 845 N N . SER A 1 111 ? 4.754 6.672 9.062 1 92.56 111 SER A N 1
ATOM 846 C CA . SER A 1 111 ? 4.754 7.105 10.453 1 92.56 111 SER A CA 1
ATOM 847 C C . SER A 1 111 ? 6.133 7.594 10.883 1 92.56 111 SER A C 1
ATOM 849 O O . SER A 1 111 ? 6.25 8.586 11.602 1 92.56 111 SER A O 1
ATOM 851 N N . MET A 1 112 ? 7.125 6.973 10.477 1 92.94 112 MET A N 1
ATOM 852 C CA . MET A 1 112 ? 8.484 7.297 10.898 1 92.94 112 MET A CA 1
ATOM 853 C C . MET A 1 112 ? 8.984 8.555 10.195 1 9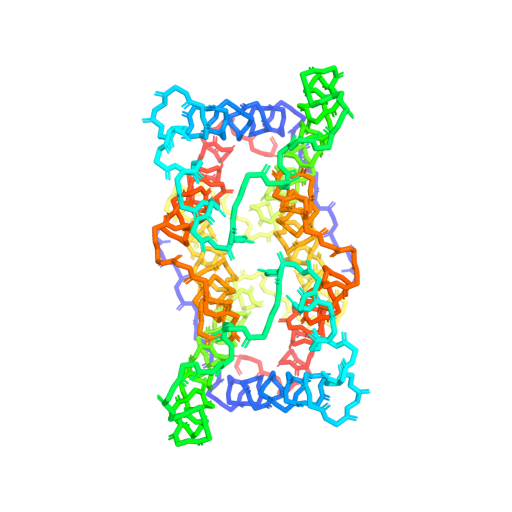2.94 112 MET A C 1
ATOM 855 O O . MET A 1 112 ? 9.539 9.453 10.844 1 92.94 112 MET A O 1
ATOM 859 N N . TRP A 1 113 ? 8.742 8.68 8.953 1 92.12 113 TRP A N 1
ATOM 860 C CA . TRP A 1 113 ? 9.344 9.758 8.172 1 92.12 113 TRP A CA 1
ATOM 861 C C . TRP A 1 113 ? 8.453 10.992 8.164 1 92.12 113 TRP A C 1
ATOM 863 O O . TRP A 1 113 ? 8.938 12.117 8.047 1 92.12 113 TRP A O 1
ATOM 873 N N . GLU A 1 114 ? 7.227 10.742 8.234 1 91.94 114 GLU A N 1
ATOM 874 C CA . GLU A 1 114 ? 6.293 11.859 8.164 1 91.94 114 GLU A CA 1
ATOM 875 C C . GLU A 1 114 ? 5.73 12.203 9.539 1 91.94 114 GLU A C 1
ATOM 877 O O . GLU A 1 114 ? 4.938 13.133 9.68 1 91.94 114 GLU A O 1
ATOM 882 N N . LYS A 1 115 ? 6.117 11.508 10.555 1 90.81 115 LYS A N 1
ATOM 883 C CA . LYS A 1 115 ? 5.742 11.727 11.953 1 90.81 115 LYS A CA 1
ATOM 884 C C . LYS A 1 115 ? 4.23 11.867 12.102 1 90.81 115 LYS A C 1
ATOM 886 O O . LYS A 1 115 ? 3.75 12.812 12.727 1 90.81 115 LYS A O 1
ATOM 891 N N . ARG A 1 116 ? 3.627 10.914 11.516 1 91.69 116 ARG A N 1
ATOM 892 C CA . ARG A 1 116 ? 2.174 10.867 11.641 1 91.69 116 ARG A CA 1
ATOM 893 C C . ARG A 1 116 ? 1.758 10.242 12.969 1 91.69 116 ARG A C 1
ATOM 895 O O . ARG A 1 116 ? 2.404 9.312 13.453 1 91.69 116 ARG A O 1
ATOM 902 N N . PRO A 1 117 ? 0.71 10.836 13.531 1 91.44 117 PRO A N 1
ATOM 903 C CA . PRO A 1 117 ? 0.244 10.258 14.789 1 91.44 117 PRO A CA 1
ATOM 904 C C . PRO A 1 117 ? -0.067 8.766 14.68 1 91.44 117 PRO A C 1
ATOM 906 O O . PRO A 1 117 ? -0.604 8.32 13.664 1 91.44 117 PRO A O 1
ATOM 909 N N . CYS A 1 118 ? 0.238 8.07 15.711 1 91.56 118 CYS A N 1
ATOM 910 C CA . CYS A 1 118 ? 0.078 6.621 15.711 1 91.56 118 CYS A CA 1
ATOM 911 C C . CYS A 1 118 ? -1.393 6.234 15.602 1 91.56 118 CYS A C 1
ATOM 913 O O . CYS A 1 118 ? -1.728 5.199 15.023 1 91.56 118 CYS A O 1
ATOM 915 N N . ASP A 1 119 ? -2.266 7.012 16.188 1 92.81 119 ASP A N 1
ATOM 916 C CA . ASP A 1 119 ? -3.693 6.711 16.125 1 92.81 119 ASP A CA 1
ATOM 917 C C . ASP A 1 119 ? -4.188 6.676 14.688 1 92.81 119 ASP A C 1
ATOM 919 O O . ASP A 1 119 ? -5.055 5.867 14.336 1 92.81 119 ASP A O 1
ATOM 923 N N . LEU A 1 120 ? -3.654 7.539 13.914 1 92.88 120 LEU A N 1
ATOM 924 C CA . LEU A 1 120 ? -4.035 7.566 12.508 1 92.88 120 LEU A CA 1
ATOM 925 C C . LEU A 1 120 ? -3.521 6.332 11.781 1 92.88 120 LEU A C 1
ATOM 927 O O . LEU A 1 120 ? -4.242 5.734 10.977 1 92.88 120 LEU A O 1
ATOM 931 N N . GLN A 1 121 ? -2.369 5.965 12.047 1 94.56 121 GLN A N 1
ATOM 932 C CA . GLN A 1 121 ? -1.721 4.855 11.359 1 94.56 121 GLN A CA 1
ATOM 933 C C . GLN A 1 121 ? -2.357 3.521 11.742 1 94.56 121 GLN A C 1
ATOM 935 O O . GLN A 1 121 ? -2.391 2.59 10.938 1 94.56 121 GLN A O 1
ATOM 940 N N . LYS A 1 122 ? -2.879 3.455 12.945 1 94.88 122 LYS A N 1
ATOM 941 C CA . LYS A 1 122 ? -3.566 2.238 13.375 1 94.88 122 LYS A CA 1
ATOM 942 C C . LYS A 1 122 ? -4.797 1.974 12.508 1 94.88 122 LYS A C 1
ATOM 944 O O . LYS A 1 122 ? -5.121 0.819 12.219 1 94.88 122 LYS A O 1
ATOM 949 N N . PHE A 1 123 ? -5.418 3.027 12.141 1 94.06 123 PHE A N 1
ATOM 950 C CA . PHE A 1 123 ? -6.598 2.887 11.297 1 94.06 123 PHE A CA 1
ATOM 951 C C . PHE A 1 123 ? -6.211 2.445 9.891 1 94.06 123 PHE A C 1
ATOM 953 O O . PHE A 1 123 ? -6.922 1.659 9.258 1 94.06 123 PHE A O 1
ATOM 960 N N . LYS A 1 124 ? -5.16 2.957 9.43 1 94.81 124 LYS A N 1
ATOM 961 C CA . LYS A 1 124 ? -4.672 2.537 8.117 1 94.81 124 LYS A CA 1
ATOM 962 C C . LYS A 1 124 ? -4.281 1.062 8.125 1 94.81 124 LYS A C 1
ATOM 964 O O . LYS A 1 124 ? -4.527 0.346 7.152 1 94.81 124 LYS A O 1
ATOM 969 N N . LEU A 1 125 ? -3.713 0.677 9.211 1 96.44 125 LEU A N 1
ATOM 970 C CA . LEU A 1 125 ? -3.336 -0.727 9.336 1 96.44 125 LEU A CA 1
ATOM 971 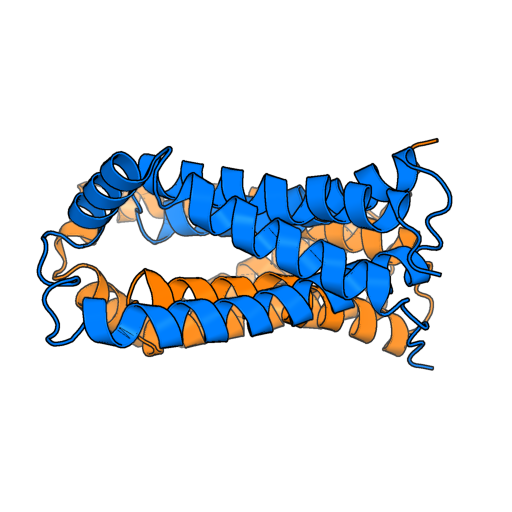C C . LEU A 1 125 ? -4.574 -1.615 9.422 1 96.44 125 LEU A C 1
ATOM 973 O O . LEU A 1 125 ? -4.613 -2.691 8.82 1 96.44 125 LEU A O 1
ATOM 977 N N . LEU A 1 126 ? -5.492 -1.123 10.164 1 96.38 126 LEU A N 1
ATOM 978 C CA . LEU A 1 126 ? -6.727 -1.888 10.312 1 96.38 126 LEU A CA 1
ATOM 979 C C . LEU A 1 126 ? -7.457 -2.002 8.977 1 96.38 126 LEU A C 1
ATOM 981 O O . LEU A 1 126 ? -7.906 -3.086 8.602 1 96.38 126 LEU A O 1
ATOM 985 N N . SER A 1 127 ? -7.559 -0.928 8.359 1 95.44 127 SER A N 1
ATOM 986 C CA . SER A 1 127 ? -8.203 -0.92 7.047 1 95.44 127 SER A CA 1
ATOM 987 C C . SER A 1 127 ? -7.422 -1.754 6.039 1 95.44 127 SER A C 1
ATOM 989 O O . SER A 1 127 ? -8.008 -2.426 5.191 1 95.44 127 SER A O 1
ATOM 991 N N . GLY A 1 128 ? -6.133 -1.626 6.148 1 96.44 128 GLY A N 1
ATOM 992 C CA . GLY A 1 128 ? -5.289 -2.439 5.285 1 96.44 128 GLY A CA 1
ATOM 993 C C . GLY A 1 128 ? -5.457 -3.928 5.52 1 96.44 128 GLY A C 1
ATOM 994 O O . GLY A 1 128 ? -5.48 -4.711 4.57 1 96.44 128 GLY A O 1
ATOM 995 N N . PHE A 1 129 ? -5.492 -4.25 6.766 1 97.38 129 PHE A N 1
ATOM 996 C CA . PHE A 1 129 ? -5.734 -5.641 7.125 1 97.38 129 PHE A CA 1
ATOM 997 C C . PHE A 1 129 ? -7.035 -6.145 6.512 1 97.38 129 PHE A C 1
ATOM 999 O O . PHE A 1 129 ? -7.062 -7.211 5.887 1 97.38 129 PHE A O 1
ATOM 1006 N N . SER A 1 130 ? -8.023 -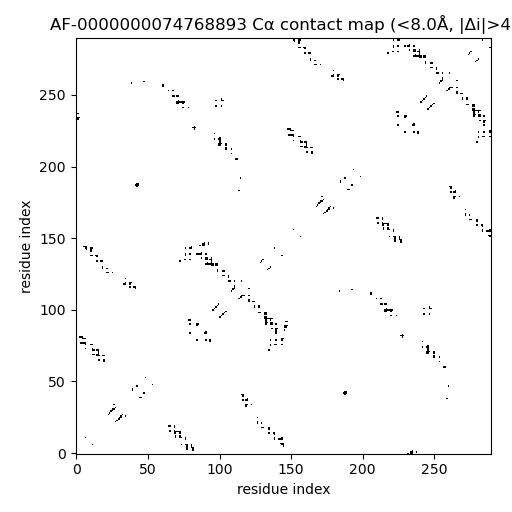5.395 6.703 1 97.06 130 SER A N 1
ATOM 1007 C CA . SER A 1 130 ? -9.336 -5.75 6.176 1 97.06 130 SER A CA 1
ATOM 1008 C C . SER A 1 130 ? -9.328 -5.793 4.652 1 97.06 130 SER A C 1
ATOM 1010 O O . SER A 1 130 ? -9.891 -6.711 4.051 1 97.06 130 SER A O 1
ATOM 1012 N N . SER A 1 131 ? -8.648 -4.875 4.031 1 96.69 131 SER A N 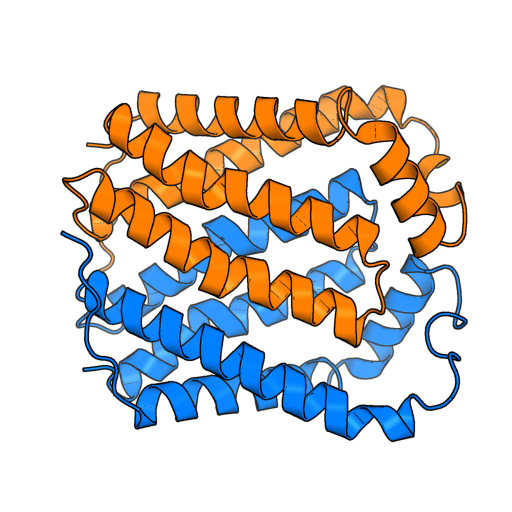1
ATOM 1013 C CA . SER A 1 131 ? -8.711 -4.723 2.582 1 96.69 131 SER A CA 1
ATOM 1014 C C . SER A 1 131 ? -7.781 -5.711 1.883 1 96.69 131 SER A C 1
ATOM 1016 O O . SER A 1 131 ? -7.773 -5.801 0.654 1 96.69 131 SER A O 1
ATOM 1018 N N . THR A 1 132 ? -7.004 -6.395 2.611 1 97.25 132 THR A N 1
ATOM 1019 C CA . THR A 1 132 ? -6.094 -7.352 1.991 1 97.25 132 THR A CA 1
ATOM 1020 C C . THR A 1 132 ? -6.434 -8.773 2.42 1 97.25 132 THR A C 1
ATOM 1022 O O . THR A 1 132 ? -7.062 -9.523 1.669 1 97.25 132 THR A O 1
ATOM 1025 N N . ILE A 1 133 ? -6.27 -9.016 3.709 1 97.69 133 ILE A N 1
ATOM 1026 C CA . ILE A 1 133 ? -6.434 -10.383 4.203 1 97.69 133 ILE A CA 1
ATOM 1027 C C . ILE A 1 133 ? -7.906 -10.789 4.121 1 97.69 133 ILE A C 1
ATOM 1029 O O . ILE A 1 133 ? -8.242 -11.789 3.496 1 97.69 133 ILE A O 1
ATOM 1033 N N . VAL A 1 134 ? -8.75 -10.016 4.695 1 98.06 134 VAL A N 1
ATOM 1034 C CA . VAL A 1 134 ? -10.164 -10.367 4.715 1 98.06 134 VAL A CA 1
ATOM 1035 C C . VAL A 1 134 ? -10.727 -10.344 3.295 1 98.06 134 VAL A C 1
ATOM 1037 O O . VAL A 1 134 ? -11.5 -11.227 2.908 1 98.06 134 VAL A O 1
ATOM 1040 N N . LEU A 1 135 ? -10.359 -9.383 2.555 1 98.06 135 LEU A N 1
ATOM 1041 C CA . LEU A 1 135 ? -10.828 -9.273 1.178 1 98.06 135 LEU A CA 1
ATOM 1042 C C . LEU A 1 135 ? -10.445 -10.516 0.372 1 98.06 135 LEU A C 1
ATOM 1044 O O . LEU A 1 135 ? -11.281 -11.086 -0.329 1 98.06 135 LEU A O 1
ATOM 1048 N N . ALA A 1 136 ? -9.156 -10.898 0.428 1 97.75 136 ALA A N 1
ATOM 1049 C CA . ALA A 1 136 ? -8.688 -12.07 -0.309 1 97.75 136 ALA A CA 1
ATOM 1050 C C . ALA A 1 136 ? -9.469 -13.32 0.088 1 97.75 136 ALA A C 1
ATOM 1052 O O . ALA A 1 136 ? -9.875 -14.109 -0.771 1 97.75 136 ALA A O 1
ATOM 1053 N N . CYS A 1 137 ? -9.68 -13.484 1.354 1 97.94 137 CYS A N 1
ATOM 1054 C CA . CYS A 1 137 ? -10.406 -14.648 1.854 1 97.94 137 CYS A CA 1
ATOM 1055 C C . CYS A 1 137 ? -11.859 -14.625 1.401 1 97.94 137 CYS A C 1
ATOM 1057 O O . CYS A 1 137 ? -12.406 -15.656 1.008 1 97.94 137 CYS A O 1
ATOM 1059 N N . LEU A 1 138 ? -12.43 -13.5 1.498 1 98 138 LEU A N 1
ATOM 1060 C CA . LEU A 1 138 ? -13.828 -13.352 1.106 1 98 138 LEU A CA 1
ATOM 1061 C C . LEU A 1 138 ? -14.016 -13.641 -0.38 1 98 138 LEU A C 1
ATOM 1063 O O . LEU A 1 138 ? -14.945 -14.344 -0.771 1 98 138 LEU A O 1
ATOM 1067 N N . MET A 1 139 ? -13.203 -13.078 -1.166 1 97.56 139 MET A N 1
ATOM 1068 C CA . MET A 1 139 ? -13.305 -13.281 -2.607 1 97.56 139 MET A CA 1
ATOM 1069 C C . MET A 1 139 ? -13.047 -14.742 -2.967 1 97.56 139 MET A C 1
ATOM 1071 O O . MET A 1 139 ? -13.711 -15.289 -3.85 1 97.56 139 MET A O 1
ATOM 1075 N N . HIS A 1 140 ? -12.031 -15.312 -2.295 1 96.5 140 HIS A N 1
ATOM 1076 C CA . HIS A 1 140 ? -11.781 -16.734 -2.529 1 96.5 140 HIS A CA 1
ATOM 1077 C C . HIS A 1 140 ? -13 -17.562 -2.156 1 96.5 140 HIS A C 1
ATOM 1079 O O . HIS A 1 140 ? -13.359 -18.5 -2.875 1 96.5 140 HIS A O 1
ATOM 1085 N N . TRP A 1 141 ? -13.602 -17.297 -1.005 1 96 141 TRP A N 1
ATOM 1086 C CA . TRP A 1 141 ? -14.781 -18 -0.533 1 96 141 TRP A CA 1
ATOM 1087 C C . TRP A 1 141 ? -15.906 -17.938 -1.561 1 96 141 TRP A C 1
ATOM 1089 O O . TRP A 1 141 ? -16.609 -18.922 -1.792 1 96 141 TRP A O 1
ATOM 1099 N N . TRP A 1 142 ? -16.125 -16.797 -2.15 1 94.75 142 TRP A N 1
ATOM 1100 C CA . TRP A 1 142 ? -17.156 -16.609 -3.166 1 94.75 142 TRP A CA 1
ATOM 1101 C C . TRP A 1 142 ? -16.797 -17.359 -4.441 1 94.75 142 TRP A C 1
ATOM 1103 O O . TRP A 1 142 ? -17.672 -17.938 -5.102 1 94.75 142 TRP A O 1
ATOM 1113 N N . GLY A 1 143 ? -15.578 -17.328 -4.82 1 93.38 143 GLY A N 1
ATOM 1114 C CA . GLY A 1 143 ? -15.125 -17.938 -6.059 1 93.38 143 GLY A CA 1
ATOM 1115 C C . GLY A 1 143 ? -14.695 -16.922 -7.105 1 93.38 143 GLY A C 1
ATOM 1116 O O . GLY A 1 143 ? -15.516 -16.156 -7.609 1 93.38 143 GLY A O 1
ATOM 1117 N N . THR A 1 144 ? -13.367 -16.938 -7.398 1 86.44 144 THR A N 1
ATOM 1118 C CA . THR A 1 144 ? -12.828 -15.961 -8.352 1 86.44 144 THR A CA 1
ATOM 1119 C C . THR A 1 144 ? -12.703 -16.594 -9.742 1 86.44 144 THR A C 1
ATOM 1121 O O . THR A 1 144 ? -12.445 -15.891 -10.719 1 86.44 144 THR A O 1
ATOM 1124 N N . ALA A 1 145 ? -12.695 -17.766 -9.781 1 80.75 145 ALA A N 1
ATOM 1125 C CA . ALA A 1 145 ? -12.617 -18.453 -11.062 1 80.75 145 ALA A CA 1
ATOM 1126 C C . ALA A 1 145 ? -13.992 -18.547 -11.719 1 80.75 145 ALA A C 1
ATOM 1128 O O . ALA A 1 145 ? -15.016 -18.484 -11.039 1 80.75 145 ALA A O 1
ATOM 1129 N N . MET B 1 1 ? -2.758 -25.984 2.693 1 63.19 1 MET B N 1
ATOM 1130 C CA . MET B 1 1 ? -1.517 -25.812 3.441 1 63.19 1 MET B CA 1
ATOM 1131 C C . MET B 1 1 ? -0.805 -24.531 3.027 1 63.19 1 MET B C 1
ATOM 1133 O O . MET B 1 1 ? -0.938 -24.078 1.886 1 63.19 1 MET B O 1
ATOM 1137 N N . LEU B 1 2 ? -0.319 -23.641 4.035 1 70.19 2 LEU B N 1
ATOM 1138 C CA . LEU B 1 2 ? 0.512 -22.469 3.816 1 70.19 2 LEU B CA 1
ATOM 1139 C C . LEU B 1 2 ? 1.816 -22.844 3.121 1 70.19 2 LEU B C 1
ATOM 1141 O O . LEU B 1 2 ? 2.469 -23.812 3.5 1 70.19 2 LEU B O 1
ATOM 1145 N N . HIS B 1 3 ? 2.018 -22.375 1.974 1 78.5 3 HIS B N 1
ATOM 1146 C CA . HIS B 1 3 ? 3.256 -22.609 1.238 1 78.5 3 HIS B CA 1
ATOM 1147 C C . HIS B 1 3 ? 4.156 -21.375 1.276 1 78.5 3 HIS B C 1
ATOM 1149 O O . HIS B 1 3 ? 3.785 -20.312 0.771 1 78.5 3 HIS B O 1
ATOM 1155 N N . ILE B 1 4 ? 5.277 -21.547 2.021 1 80.81 4 ILE B N 1
ATOM 1156 C CA . ILE B 1 4 ? 6.273 -20.484 2.057 1 80.81 4 ILE B CA 1
ATOM 1157 C C . ILE B 1 4 ? 7.496 -20.891 1.237 1 80.81 4 ILE B C 1
ATOM 1159 O O . ILE B 1 4 ? 8.344 -21.641 1.715 1 80.81 4 ILE B O 1
ATOM 1163 N N . PRO B 1 5 ? 7.496 -20.359 0.085 1 85.88 5 PRO B N 1
ATOM 1164 C CA . PRO B 1 5 ? 8.633 -20.734 -0.75 1 85.88 5 PRO B CA 1
ATOM 1165 C C . PRO B 1 5 ? 9.953 -20.141 -0.256 1 85.88 5 PRO B C 1
ATOM 1167 O O . PRO B 1 5 ? 9.945 -19.141 0.475 1 85.88 5 PRO B O 1
ATOM 1170 N N . TYR B 1 6 ? 10.984 -20.812 -0.625 1 88.25 6 TYR B N 1
ATOM 1171 C CA . TYR B 1 6 ? 12.312 -20.312 -0.301 1 88.25 6 TYR B CA 1
ATOM 1172 C C . TYR B 1 6 ? 12.672 -19.109 -1.155 1 88.25 6 TYR B C 1
ATOM 1174 O O . TYR B 1 6 ? 12.367 -19.078 -2.35 1 88.25 6 TYR B O 1
ATOM 1182 N N . VAL B 1 7 ? 13.281 -18.109 -0.539 1 92.69 7 VAL B N 1
ATOM 1183 C CA . VAL B 1 7 ? 13.758 -16.938 -1.266 1 92.69 7 VAL B CA 1
ATOM 1184 C C . VAL B 1 7 ? 15.258 -16.766 -1.031 1 92.69 7 VAL B C 1
ATOM 1186 O O . VAL B 1 7 ? 15.727 -16.797 0.111 1 92.69 7 VAL B O 1
ATOM 1189 N N . ALA B 1 8 ? 16.031 -16.578 -2.107 1 94.31 8 ALA B N 1
ATOM 1190 C CA . ALA B 1 8 ? 17.484 -16.406 -2.021 1 94.31 8 ALA B CA 1
ATOM 1191 C C . ALA B 1 8 ? 17.844 -15.156 -1.222 1 94.31 8 ALA B C 1
ATOM 1193 O O . ALA B 1 8 ? 17.359 -14.062 -1.521 1 94.31 8 ALA B O 1
ATOM 1194 N N . GLY B 1 9 ? 18.688 -15.312 -0.264 1 94.94 9 GLY B N 1
ATOM 1195 C CA . GLY B 1 9 ? 19.078 -14.203 0.591 1 94.94 9 GLY B CA 1
ATOM 1196 C C . GLY B 1 9 ? 19.734 -13.07 -0.17 1 94.94 9 GLY B C 1
ATOM 1197 O O . GLY B 1 9 ? 19.562 -11.898 0.172 1 94.94 9 GLY B O 1
ATOM 1198 N N . GLY B 1 10 ? 20.469 -13.445 -1.131 1 96.06 10 GLY B N 1
ATOM 1199 C CA . GLY B 1 10 ? 21.109 -12.43 -1.946 1 96.06 10 GLY B CA 1
ATOM 1200 C C . GLY B 1 10 ? 20.125 -11.531 -2.666 1 96.06 10 GLY B C 1
ATOM 1201 O O . GLY B 1 10 ? 20.344 -10.32 -2.775 1 96.06 10 GLY B O 1
ATOM 1202 N N . SER B 1 11 ? 19.141 -12.164 -3.193 1 96.69 11 SER B N 1
ATOM 1203 C CA . SER B 1 11 ? 18.109 -11.391 -3.879 1 96.69 11 SER B CA 1
ATOM 1204 C C . SER B 1 11 ? 17.375 -10.461 -2.914 1 96.69 11 SER B C 1
ATOM 1206 O O . SER B 1 11 ? 17.078 -9.312 -3.254 1 96.69 11 SER B O 1
ATOM 1208 N N . VAL B 1 12 ? 17.062 -10.93 -1.735 1 97.5 12 VAL B N 1
ATOM 1209 C CA . VAL B 1 12 ? 16.391 -10.141 -0.711 1 97.5 12 VAL B CA 1
ATOM 1210 C C . VAL B 1 12 ? 17.25 -8.945 -0.33 1 97.5 12 VAL B C 1
ATOM 1212 O O . VAL B 1 12 ? 16.766 -7.816 -0.235 1 97.5 12 VAL B O 1
ATOM 1215 N N . LEU B 1 13 ? 18.5 -9.219 -0.12 1 98 13 LEU B N 1
ATOM 1216 C CA . LEU B 1 13 ? 19.406 -8.148 0.248 1 98 13 LEU B CA 1
ATOM 1217 C C . LEU B 1 13 ? 19.531 -7.121 -0.876 1 98 13 LEU B C 1
ATOM 1219 O O . LEU B 1 13 ? 19.547 -5.914 -0.622 1 98 13 LEU B O 1
ATOM 1223 N N . LEU B 1 14 ? 19.641 -7.578 -2.053 1 97.94 14 LEU B N 1
ATOM 1224 C CA . LEU B 1 14 ? 19.703 -6.684 -3.203 1 97.94 14 LEU B CA 1
ATOM 1225 C C . LEU B 1 14 ? 18.469 -5.785 -3.262 1 97.94 14 LEU B C 1
ATOM 1227 O O . LEU B 1 14 ? 18.594 -4.578 -3.496 1 97.94 14 LEU B O 1
ATOM 1231 N N . GLY B 1 15 ? 17.312 -6.449 -3.139 1 98.19 15 GLY B N 1
ATOM 1232 C CA . GLY B 1 15 ? 16.078 -5.676 -3.16 1 98.19 15 GLY B CA 1
ATOM 1233 C C . GLY B 1 15 ? 16.016 -4.641 -2.053 1 98.19 15 GLY B C 1
ATOM 1234 O O . GLY B 1 15 ? 15.586 -3.508 -2.283 1 98.19 15 GLY B O 1
ATOM 1235 N N . ALA B 1 16 ? 16.391 -4.992 -0.875 1 98.19 16 ALA B N 1
ATOM 1236 C CA . ALA B 1 16 ? 16.344 -4.086 0.269 1 98.19 16 ALA B CA 1
ATOM 1237 C C . ALA B 1 16 ? 17.297 -2.9 0.06 1 98.19 16 ALA B C 1
ATOM 1239 O O .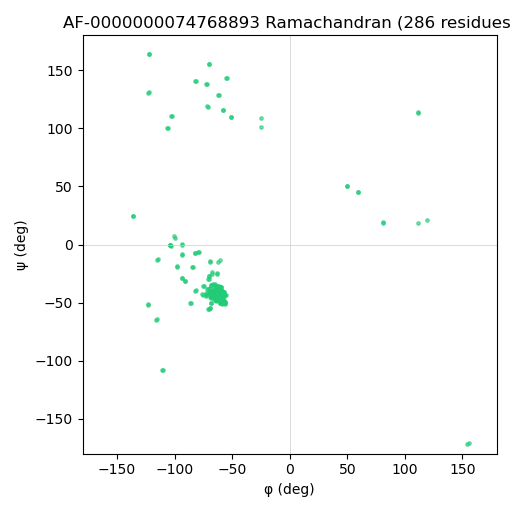 ALA B 1 16 ? 16.922 -1.755 0.341 1 98.19 16 ALA B O 1
ATOM 1240 N N . VAL B 1 17 ? 18.453 -3.178 -0.405 1 98.38 17 VAL B N 1
ATOM 1241 C CA . VAL B 1 17 ? 19.438 -2.127 -0.657 1 98.38 17 VAL B CA 1
ATOM 1242 C C . VAL B 1 17 ? 18.922 -1.196 -1.754 1 98.38 17 VAL B C 1
ATOM 1244 O O . VAL B 1 17 ? 19.047 0.026 -1.647 1 98.38 17 VAL B O 1
ATOM 1247 N N . TYR B 1 18 ? 18.406 -1.803 -2.754 1 98.25 18 TYR B N 1
ATOM 1248 C CA . TYR B 1 18 ? 17.859 -1.005 -3.842 1 98.25 18 TYR B CA 1
ATOM 1249 C C . TYR B 1 18 ? 16.781 -0.053 -3.324 1 98.25 18 TYR B C 1
ATOM 1251 O O . TYR B 1 18 ? 16.812 1.142 -3.627 1 98.25 18 TYR B O 1
ATOM 1259 N N . ASN B 1 19 ? 15.805 -0.617 -2.541 1 97.88 19 ASN B N 1
ATOM 1260 C CA . ASN B 1 19 ? 14.742 0.226 -2.004 1 97.88 19 ASN B CA 1
ATOM 1261 C C . ASN B 1 19 ? 15.297 1.313 -1.089 1 97.88 19 ASN B C 1
ATOM 1263 O O . ASN B 1 19 ? 14.805 2.441 -1.084 1 97.88 19 ASN B O 1
ATOM 1267 N N . GLN B 1 20 ? 16.281 0.941 -0.314 1 97.56 20 GLN B N 1
ATOM 1268 C CA . GLN B 1 20 ? 16.906 1.898 0.592 1 97.56 20 GLN B CA 1
ATOM 1269 C C . GLN B 1 20 ? 17.516 3.066 -0.178 1 97.56 20 GLN B C 1
ATOM 1271 O O . GLN B 1 20 ? 17.25 4.227 0.129 1 97.56 20 GLN B O 1
ATOM 1276 N N . ILE B 1 21 ? 18.25 2.744 -1.161 1 97.5 21 ILE B N 1
ATOM 1277 C CA . ILE B 1 21 ? 18.953 3.754 -1.947 1 97.5 21 ILE B CA 1
ATOM 1278 C C . ILE B 1 21 ? 17.953 4.57 -2.754 1 97.5 21 ILE B C 1
ATOM 1280 O O . ILE B 1 21 ? 18.047 5.797 -2.824 1 97.5 21 ILE B O 1
ATOM 1284 N N . SER B 1 22 ? 17.047 3.865 -3.365 1 96.94 22 SER B N 1
ATOM 1285 C CA . SER B 1 22 ? 16.016 4.551 -4.156 1 96.94 22 SER B CA 1
ATOM 1286 C C . SER B 1 22 ? 15.234 5.535 -3.303 1 96.94 22 SER B C 1
ATOM 1288 O O . SER B 1 22 ? 14.977 6.664 -3.727 1 96.94 22 SER B O 1
ATOM 1290 N N . GLY B 1 23 ? 14.828 5.117 -2.105 1 94.81 23 GLY B N 1
ATOM 1291 C CA . GLY B 1 23 ? 14.133 6.016 -1.197 1 94.81 23 GLY B CA 1
ATOM 1292 C C . GLY B 1 23 ? 14.977 7.195 -0.761 1 94.81 23 GLY B C 1
ATOM 1293 O O . GLY B 1 23 ? 14.516 8.344 -0.787 1 94.81 23 GLY B O 1
ATOM 1294 N N . ALA B 1 24 ? 16.172 6.91 -0.41 1 94.12 24 ALA B N 1
ATOM 1295 C CA . ALA B 1 24 ? 17.094 7.957 0.038 1 94.12 24 ALA B CA 1
ATOM 1296 C C . ALA B 1 24 ? 17.344 8.977 -1.067 1 94.12 24 ALA B C 1
ATOM 1298 O O . ALA B 1 24 ? 17.422 10.18 -0.804 1 94.12 24 ALA B O 1
ATOM 1299 N N . LEU B 1 25 ? 17.391 8.469 -2.242 1 94.69 25 LEU B N 1
ATOM 1300 C CA . LEU B 1 25 ? 17.656 9.359 -3.369 1 94.69 25 LEU B CA 1
ATOM 1301 C C . LEU B 1 25 ? 16.438 10.234 -3.666 1 94.69 25 LEU B C 1
ATOM 1303 O O . LEU B 1 25 ? 16.578 11.445 -3.873 1 94.69 25 LEU B O 1
ATOM 1307 N N . VAL B 1 26 ? 15.312 9.656 -3.643 1 93.12 26 VAL B N 1
ATOM 1308 C CA . VAL B 1 26 ? 14.086 10.367 -3.99 1 93.12 26 VAL B CA 1
ATOM 1309 C C . VAL B 1 26 ? 13.773 11.414 -2.922 1 93.12 26 VAL B C 1
ATOM 1311 O O . VAL B 1 26 ? 13.508 12.57 -3.238 1 93.12 26 VAL B O 1
ATOM 1314 N N . TYR B 1 27 ? 13.883 11.062 -1.677 1 91.62 27 TYR B N 1
ATOM 1315 C CA . TYR B 1 27 ? 13.469 11.938 -0.585 1 91.62 27 TYR B CA 1
ATOM 1316 C C . TYR B 1 27 ? 14.641 12.766 -0.076 1 91.62 27 TYR B C 1
ATOM 1318 O O . TYR B 1 27 ? 14.484 13.586 0.832 1 91.62 27 TYR B O 1
ATOM 1326 N N . GLY B 1 28 ? 15.75 12.539 -0.677 1 92.62 28 GLY B N 1
ATOM 1327 C CA . GLY B 1 28 ? 16.938 13.305 -0.342 1 92.62 28 GLY B CA 1
ATOM 1328 C C . GLY B 1 28 ? 17.359 14.258 -1.443 1 92.62 28 GLY B C 1
ATOM 1329 O O . GLY B 1 28 ? 16.641 15.203 -1.764 1 92.62 28 GLY B O 1
ATOM 1330 N N . PRO B 1 29 ? 18.453 13.914 -2.094 1 93.75 29 PRO B N 1
ATOM 1331 C CA . PRO B 1 29 ? 19.094 14.859 -3.012 1 93.75 29 PRO B CA 1
ATOM 1332 C C . PRO B 1 29 ? 18.25 15.141 -4.25 1 93.75 29 PRO B C 1
ATOM 1334 O O . PRO B 1 29 ? 18.359 16.219 -4.844 1 93.75 29 PRO B O 1
ATOM 1337 N N . LEU B 1 30 ? 17.375 14.352 -4.68 1 93 30 LEU B N 1
ATOM 1338 C CA . LEU B 1 30 ? 16.656 14.562 -5.922 1 93 30 LEU B CA 1
ATOM 1339 C C . LEU B 1 30 ? 15.422 15.438 -5.688 1 93 30 LEU B C 1
ATOM 1341 O O . LEU B 1 30 ? 15.227 16.438 -6.375 1 93 30 LEU B O 1
ATOM 1345 N N . PHE B 1 31 ? 14.625 15.062 -4.695 1 94 31 PHE B N 1
ATOM 1346 C CA . PHE B 1 31 ? 13.359 15.766 -4.535 1 94 31 PHE B CA 1
ATOM 1347 C C . PHE B 1 31 ? 13.102 16.078 -3.066 1 94 31 PHE B C 1
ATOM 1349 O O . PHE B 1 31 ? 11.961 16.297 -2.666 1 94 31 PHE B O 1
ATOM 1356 N N . GLY B 1 32 ? 14.125 16.156 -2.33 1 91.94 32 GLY B N 1
ATOM 1357 C CA . GLY B 1 32 ? 13.992 16.375 -0.898 1 91.94 32 GLY B CA 1
ATOM 1358 C C . GLY B 1 32 ? 13.32 17.688 -0.556 1 91.94 32 GLY B C 1
ATOM 1359 O O . GLY B 1 32 ? 12.438 17.734 0.304 1 91.94 32 GLY B O 1
ATOM 1360 N N . GLN B 1 33 ? 13.703 18.734 -1.226 1 92.94 33 GLN B N 1
ATOM 1361 C CA . GLN B 1 33 ? 13.148 20.047 -0.955 1 92.94 33 GLN B CA 1
ATOM 1362 C C . GLN B 1 33 ? 11.68 20.125 -1.344 1 92.94 33 GLN B C 1
ATOM 1364 O O . GLN B 1 33 ? 10.867 20.719 -0.627 1 92.94 33 GLN B O 1
ATOM 1369 N N . VAL B 1 34 ? 11.383 19.531 -2.455 1 92.94 34 VAL B N 1
ATOM 1370 C CA . VAL B 1 34 ? 9.992 19.547 -2.912 1 92.94 34 VAL B CA 1
ATOM 1371 C C . VAL B 1 34 ? 9.125 18.75 -1.95 1 92.94 34 VAL B C 1
ATOM 1373 O O . VAL B 1 34 ? 8 19.156 -1.633 1 92.94 34 VAL B O 1
ATOM 1376 N N . TRP B 1 35 ? 9.641 17.688 -1.521 1 92.94 35 TRP B N 1
ATOM 1377 C CA . TRP B 1 35 ? 8.93 16.859 -0.553 1 92.94 35 TRP B CA 1
ATOM 1378 C C . TRP B 1 35 ? 8.711 17.609 0.755 1 92.94 35 TRP B C 1
ATOM 1380 O O . TRP B 1 35 ? 7.625 17.547 1.34 1 92.94 35 TRP B O 1
ATOM 1390 N N . LEU B 1 36 ? 9.703 18.312 1.164 1 92.44 36 LEU B N 1
ATOM 1391 C CA . LEU B 1 36 ? 9.602 19.062 2.412 1 92.44 36 LEU B CA 1
ATOM 1392 C C . LEU B 1 36 ? 8.555 20.156 2.297 1 92.44 36 LEU B C 1
ATOM 1394 O O . LEU B 1 36 ? 7.801 20.406 3.242 1 92.44 36 LEU B O 1
ATOM 1398 N N . GLU B 1 37 ? 8.555 20.781 1.204 1 93.06 37 GLU B N 1
ATOM 1399 C CA . GLU B 1 37 ? 7.562 21.844 0.979 1 93.06 37 GLU B CA 1
ATOM 1400 C C . GLU B 1 37 ? 6.148 21.266 0.961 1 93.06 37 GLU B C 1
ATOM 1402 O O . GLU B 1 37 ? 5.219 21.875 1.492 1 93.06 37 GLU B O 1
ATOM 1407 N N . ALA B 1 38 ? 6.043 20.156 0.356 1 92.75 38 ALA B N 1
ATOM 1408 C CA . ALA B 1 38 ? 4.742 19.484 0.325 1 92.75 38 ALA B CA 1
ATOM 1409 C C . ALA B 1 38 ? 4.305 19.078 1.728 1 92.75 38 ALA B C 1
ATOM 1411 O O . ALA B 1 38 ? 3.121 19.172 2.068 1 92.75 38 ALA B O 1
ATOM 1412 N N . MET B 1 39 ? 5.211 18.625 2.496 1 91.94 39 MET B N 1
ATOM 1413 C CA . MET B 1 39 ? 4.914 18.234 3.871 1 91.94 39 MET B CA 1
ATOM 1414 C C . MET B 1 39 ? 4.484 19.438 4.699 1 91.94 39 MET B C 1
ATOM 1416 O O . MET B 1 39 ? 3.582 19.344 5.531 1 91.94 39 MET B O 1
ATOM 1420 N N . LYS B 1 40 ? 5.156 20.484 4.457 1 90.69 40 LYS B N 1
ATOM 1421 C CA . LYS B 1 40 ? 4.793 21.719 5.152 1 90.69 40 LYS B CA 1
ATOM 1422 C C . LYS B 1 40 ? 3.357 22.125 4.824 1 90.69 40 LYS B C 1
ATOM 1424 O O . LYS B 1 40 ? 2.611 22.547 5.711 1 90.69 40 LYS B O 1
ATOM 1429 N N . LYS B 1 41 ? 3.076 22.047 3.609 1 89.56 41 LYS B N 1
ATOM 1430 C CA . LYS B 1 41 ? 1.716 22.359 3.184 1 89.56 41 LYS B CA 1
ATOM 1431 C C . LYS B 1 41 ? 0.707 21.391 3.805 1 89.56 41 LYS B C 1
ATOM 1433 O O . LYS B 1 41 ? -0.399 21.797 4.168 1 89.56 41 LYS B O 1
ATOM 1438 N N . ASP B 1 42 ? 1.054 20.203 3.941 1 91.69 42 ASP B N 1
ATOM 1439 C CA . ASP B 1 42 ? 0.155 19.188 4.469 1 91.69 42 ASP B CA 1
ATOM 1440 C C . ASP B 1 42 ? -0.063 19.375 5.969 1 91.69 42 ASP B C 1
ATOM 1442 O O . ASP B 1 42 ? -1.194 19.281 6.453 1 91.69 42 ASP B O 1
ATOM 1446 N N . LYS B 1 43 ? 1.029 19.672 6.691 1 89.44 43 LYS B N 1
ATOM 1447 C CA . LYS B 1 43 ? 0.981 19.703 8.148 1 89.44 43 LYS B CA 1
ATOM 1448 C C . LYS B 1 43 ? 0.692 21.109 8.664 1 89.44 43 LYS B C 1
ATOM 1450 O O . LYS B 1 43 ? 0.42 21.297 9.852 1 89.44 43 LYS B O 1
ATOM 1455 N N . GLY B 1 44 ? 0.699 22.016 7.852 1 85.5 44 GLY B N 1
ATOM 1456 C CA . GLY B 1 44 ? 0.393 23.375 8.258 1 85.5 44 GLY B CA 1
ATOM 1457 C C . GLY B 1 44 ? 1.573 24.094 8.883 1 85.5 44 GLY B C 1
ATOM 1458 O O . GLY B 1 44 ? 1.393 25.016 9.688 1 85.5 44 GLY B O 1
ATOM 1459 N N . GLY B 1 45 ? 2.801 23.594 8.648 1 82.75 45 GLY B N 1
ATOM 1460 C CA . GLY B 1 45 ? 3.98 24.25 9.195 1 82.75 45 GLY B CA 1
ATOM 1461 C C . GLY B 1 45 ? 5.156 23.312 9.359 1 82.75 45 GLY B C 1
ATOM 1462 O O . GLY B 1 45 ? 5.164 22.203 8.805 1 82.75 45 GLY B O 1
ATOM 1463 N N . ASP B 1 46 ? 6.227 23.875 10.07 1 79.5 46 ASP B N 1
ATOM 1464 C CA . ASP B 1 46 ? 7.453 23.094 10.234 1 79.5 46 ASP B CA 1
ATOM 1465 C C . ASP B 1 46 ? 7.516 22.453 11.609 1 79.5 46 ASP B C 1
ATOM 1467 O O . ASP B 1 46 ? 8.523 21.828 11.969 1 79.5 46 ASP B O 1
ATOM 1471 N N . ALA B 1 47 ? 6.516 22.562 12.289 1 76.81 47 ALA B N 1
ATOM 1472 C CA . ALA B 1 47 ? 6.523 22.078 13.664 1 76.81 47 ALA B CA 1
ATOM 1473 C C . ALA B 1 47 ? 6.742 20.562 13.703 1 76.81 47 ALA B C 1
ATOM 1475 O O . ALA B 1 47 ? 7.285 20.031 14.68 1 76.81 47 ALA B O 1
ATOM 1476 N N . TRP B 1 48 ? 6.383 20 12.695 1 76.38 48 TRP B N 1
ATOM 1477 C CA . TRP B 1 48 ? 6.473 18.547 12.664 1 76.38 48 TRP B CA 1
ATOM 1478 C C . TRP B 1 48 ? 7.93 18.094 12.602 1 76.38 48 TRP B C 1
ATOM 1480 O O . TRP B 1 48 ? 8.258 16.984 13.039 1 76.38 48 TRP B O 1
ATOM 1490 N N . MET B 1 49 ? 8.758 18.922 12.055 1 72.12 49 MET B N 1
ATOM 1491 C CA . MET B 1 49 ? 10.18 18.609 11.938 1 72.12 49 MET B CA 1
ATOM 1492 C C . MET B 1 49 ? 10.906 18.906 13.242 1 72.12 49 MET B C 1
ATOM 1494 O O . MET B 1 49 ? 11.945 18.312 13.531 1 72.12 49 MET B O 1
ATOM 1498 N N . GLN B 1 50 ? 10.477 20.078 13.906 1 62.62 50 GLN B N 1
ATOM 1499 C CA . GLN B 1 50 ? 11.188 20.625 15.055 1 62.62 50 GLN B CA 1
ATOM 1500 C C . GLN B 1 50 ? 11.188 19.625 16.219 1 62.62 50 GLN B C 1
ATOM 1502 O O . GLN B 1 50 ? 11.945 19.797 17.172 1 62.62 50 GLN B O 1
ATOM 1507 N N . VAL B 1 51 ? 10.453 18.75 16.172 1 52.69 51 VAL B N 1
ATOM 1508 C CA . VAL B 1 51 ? 10.594 17.938 17.375 1 52.69 51 VAL B CA 1
ATOM 1509 C C . VAL B 1 51 ? 12.062 17.578 17.594 1 52.69 51 VAL B C 1
ATOM 1511 O O . VAL B 1 51 ? 12.75 17.172 16.656 1 52.69 51 VAL B O 1
ATOM 1514 N N . GLU B 1 52 ? 12.805 18.016 18.484 1 42.91 52 GLU B N 1
ATOM 1515 C CA . GLU B 1 52 ? 14.109 17.938 19.125 1 42.91 52 GLU B CA 1
ATOM 1516 C C . GLU B 1 52 ? 14.742 16.562 18.938 1 42.91 52 GLU B C 1
ATOM 1518 O O . GLU B 1 52 ? 14.102 15.539 19.219 1 42.91 52 GLU B O 1
ATOM 1523 N N . GLY B 1 53 ? 15.891 16.516 18.016 1 52.44 53 GLY B N 1
ATOM 1524 C CA . GLY B 1 53 ? 16.766 15.359 17.859 1 52.44 53 GLY B CA 1
ATOM 1525 C C . GLY B 1 53 ? 16.625 14.688 16.5 1 52.44 53 GLY B C 1
ATOM 1526 O O . GLY B 1 53 ? 16.859 13.484 16.375 1 52.44 53 GLY B O 1
ATOM 1527 N N . SER B 1 54 ? 16.031 15.422 15.469 1 60.12 54 SER B N 1
ATOM 1528 C CA . SER B 1 54 ? 15.773 14.836 14.156 1 60.12 54 SER B CA 1
ATOM 1529 C C . SER B 1 54 ? 17.062 14.344 13.5 1 60.12 54 SER B C 1
ATOM 1531 O O . SER B 1 54 ? 17.094 13.242 12.953 1 60.12 54 SER B O 1
ATOM 1533 N N . LYS B 1 55 ? 18.078 15.266 13.555 1 65.75 55 LYS B N 1
ATOM 1534 C CA . LYS B 1 55 ? 19.328 14.789 12.984 1 65.75 55 LYS B CA 1
ATOM 1535 C C . LYS B 1 55 ? 19.859 13.578 13.742 1 65.75 55 LYS B C 1
ATOM 1537 O O . LYS B 1 55 ? 20.406 12.648 13.141 1 65.75 55 LYS B O 1
ATOM 1542 N N . ASP B 1 56 ? 19.656 13.703 15.039 1 76.38 56 ASP B N 1
ATOM 1543 C CA . ASP B 1 56 ? 20.172 12.617 15.875 1 76.38 56 ASP B CA 1
ATOM 1544 C C . ASP B 1 56 ? 19.375 11.336 15.648 1 76.38 56 ASP B C 1
ATOM 1546 O O . ASP B 1 56 ? 19.844 10.242 15.945 1 76.38 56 ASP B O 1
ATOM 1550 N N . LYS B 1 57 ? 18.234 11.445 15.008 1 86.56 57 LYS B N 1
ATOM 1551 C CA . LYS B 1 57 ? 17.375 10.281 14.867 1 86.56 57 LYS B CA 1
ATOM 1552 C C . LYS B 1 57 ? 17.453 9.711 13.453 1 86.56 57 LYS B C 1
ATOM 1554 O O . LYS B 1 57 ? 16.938 8.625 13.18 1 86.56 57 LYS B O 1
ATOM 1559 N N . MET B 1 58 ? 18.25 10.375 12.688 1 89.81 58 MET B N 1
ATOM 1560 C CA . MET B 1 58 ? 18.312 10.008 11.273 1 89.81 58 MET B CA 1
ATOM 1561 C C . MET B 1 58 ? 18.875 8.602 11.109 1 89.81 58 MET B C 1
ATOM 1563 O O . MET B 1 58 ? 18.297 7.773 10.406 1 89.81 58 MET B O 1
ATOM 1567 N N . PRO B 1 59 ? 20 8.297 11.781 1 91.5 59 PRO B N 1
ATOM 1568 C CA . PRO B 1 59 ? 20.531 6.934 11.641 1 91.5 59 PRO B CA 1
ATOM 1569 C C . PRO B 1 59 ? 19.516 5.871 12.07 1 91.5 59 PRO B C 1
ATOM 1571 O O . PRO B 1 59 ? 19.422 4.816 11.438 1 91.5 59 PRO B O 1
ATOM 1574 N N . VAL B 1 60 ? 18.828 6.094 13.148 1 93.31 60 VAL B N 1
ATOM 1575 C CA . VAL B 1 60 ? 17.828 5.148 13.633 1 93.31 60 VAL B CA 1
ATOM 1576 C C . VAL B 1 60 ? 16.719 4.988 12.594 1 93.31 60 VAL B C 1
ATOM 1578 O O . VAL B 1 60 ? 16.234 3.879 12.359 1 93.31 60 VAL B O 1
ATOM 1581 N N . LEU B 1 61 ? 16.297 6.109 12.016 1 93.81 61 LEU B N 1
ATOM 1582 C CA . LEU B 1 61 ? 15.266 6.074 10.984 1 93.81 61 LEU B CA 1
ATOM 1583 C C . LEU B 1 61 ? 15.742 5.305 9.758 1 93.81 61 LEU B C 1
ATOM 1585 O O . LEU B 1 61 ? 15 4.504 9.195 1 93.81 61 LEU B O 1
ATOM 1589 N N . LEU B 1 62 ? 16.969 5.512 9.422 1 95 62 LEU B N 1
ATOM 1590 C CA . LEU B 1 62 ? 17.531 4.848 8.258 1 95 62 LEU B CA 1
ATOM 1591 C C . LEU B 1 62 ? 17.672 3.348 8.492 1 95 62 LEU B C 1
ATOM 1593 O O . LEU B 1 62 ? 17.359 2.541 7.613 1 95 62 LEU B O 1
ATOM 1597 N N . ILE B 1 63 ? 18.094 2.984 9.617 1 96.31 63 ILE B N 1
ATOM 1598 C CA . ILE B 1 63 ? 18.266 1.575 9.961 1 96.31 63 ILE B CA 1
ATOM 1599 C C . ILE B 1 63 ? 16.891 0.899 10.023 1 96.31 63 ILE B C 1
ATOM 1601 O O . ILE B 1 63 ? 16.734 -0.228 9.555 1 96.31 63 ILE B O 1
ATOM 1605 N N . SER B 1 64 ? 15.93 1.567 10.703 1 96.88 64 SER B N 1
ATOM 1606 C CA . SER B 1 64 ? 14.578 1.021 10.781 1 96.88 64 SER B CA 1
ATOM 1607 C C . SER B 1 64 ? 13.984 0.839 9.391 1 96.88 64 SER B C 1
ATOM 1609 O O . SER B 1 64 ? 13.336 -0.174 9.109 1 96.88 64 SER B O 1
ATOM 1611 N N . GLU B 1 65 ? 14.188 1.829 8.602 1 96.88 65 GLU B N 1
ATOM 1612 C CA . GLU B 1 65 ? 13.688 1.745 7.23 1 96.88 65 GLU B CA 1
ATOM 1613 C C . GLU B 1 65 ? 14.305 0.561 6.492 1 96.88 65 GLU B C 1
ATOM 1615 O O . GLU B 1 65 ? 13.641 -0.085 5.68 1 96.88 65 GLU B O 1
ATOM 1620 N N . PHE B 1 66 ? 15.539 0.335 6.727 1 97.94 66 PHE B N 1
ATOM 1621 C CA . PHE B 1 66 ? 16.219 -0.78 6.078 1 97.94 66 PHE B CA 1
ATOM 1622 C C . PHE B 1 66 ? 15.547 -2.102 6.434 1 97.94 66 PHE B C 1
ATOM 1624 O O . PHE B 1 66 ? 15.398 -2.979 5.582 1 97.94 66 PHE B O 1
ATOM 1631 N N . PHE B 1 67 ? 15.156 -2.283 7.672 1 98.06 67 PHE B N 1
ATOM 1632 C CA . PHE B 1 67 ? 14.477 -3.504 8.086 1 98.06 67 PHE B CA 1
ATOM 1633 C C . PHE B 1 67 ? 13.117 -3.621 7.406 1 98.06 67 PHE B C 1
ATOM 1635 O O . PHE B 1 67 ? 12.688 -4.719 7.047 1 98.06 67 PHE B O 1
ATOM 1642 N N . LEU B 1 68 ? 12.461 -2.484 7.289 1 97.56 68 LEU B N 1
ATOM 1643 C CA . LEU B 1 68 ? 11.203 -2.508 6.555 1 97.56 68 LEU B CA 1
ATOM 1644 C C . LEU B 1 68 ? 11.422 -2.922 5.102 1 97.56 68 LEU B C 1
ATOM 1646 O O . LEU B 1 68 ? 10.656 -3.711 4.551 1 97.56 68 LEU B O 1
ATOM 1650 N N . ASN B 1 69 ? 12.484 -2.424 4.531 1 97.94 69 ASN B N 1
ATOM 1651 C CA . ASN B 1 69 ? 12.805 -2.746 3.145 1 97.94 69 ASN B CA 1
ATOM 1652 C C . ASN B 1 69 ? 13.203 -4.211 2.986 1 97.94 69 ASN B C 1
ATOM 1654 O O . ASN B 1 69 ? 12.914 -4.828 1.96 1 97.94 69 ASN B O 1
ATOM 1658 N N . LEU B 1 70 ? 13.859 -4.695 3.996 1 98.06 70 LEU B N 1
ATOM 1659 C CA . LEU B 1 70 ? 14.188 -6.117 3.996 1 98.06 70 LEU B CA 1
ATOM 1660 C C . LEU B 1 70 ? 12.914 -6.965 3.982 1 98.06 70 LEU B C 1
ATOM 1662 O O . LEU B 1 70 ? 12.828 -7.941 3.238 1 98.06 70 LEU B O 1
ATOM 1666 N N . GLY B 1 71 ? 12.055 -6.562 4.84 1 97.62 71 GLY B N 1
ATOM 1667 C CA . GLY B 1 71 ? 10.789 -7.27 4.875 1 97.62 71 GLY B CA 1
ATOM 1668 C C . GLY B 1 71 ? 10.023 -7.199 3.564 1 97.62 71 GLY B C 1
ATOM 1669 O O . GLY B 1 71 ? 9.523 -8.211 3.076 1 97.62 71 GLY B O 1
ATOM 1670 N N . LYS B 1 72 ? 9.938 -6.047 2.975 1 97.44 72 LYS B N 1
ATOM 1671 C CA . LYS B 1 72 ? 9.273 -5.859 1.686 1 97.44 72 LYS B CA 1
ATOM 1672 C C . LYS B 1 72 ? 9.906 -6.738 0.611 1 97.44 72 LYS B C 1
ATOM 1674 O O . LYS B 1 72 ? 9.203 -7.363 -0.183 1 97.44 72 LYS B O 1
ATOM 1679 N N . SER B 1 73 ? 11.172 -6.656 0.603 1 97.94 73 SER B N 1
ATOM 1680 C CA . SER B 1 73 ? 11.906 -7.449 -0.38 1 97.94 73 SER B CA 1
ATOM 1681 C C . SER B 1 73 ? 11.664 -8.938 -0.177 1 97.94 73 SER B C 1
ATOM 1683 O O . SER B 1 73 ? 11.508 -9.688 -1.146 1 97.94 73 SER B O 1
ATOM 1685 N N . TRP B 1 74 ? 11.703 -9.359 1.047 1 97.56 74 TRP B N 1
ATOM 1686 C CA . TRP B 1 74 ? 11.477 -10.773 1.344 1 97.56 74 TRP B CA 1
ATOM 1687 C C . TRP B 1 74 ? 10.102 -11.219 0.867 1 97.56 74 TRP B C 1
ATOM 1689 O O . TRP B 1 74 ? 9.969 -12.258 0.219 1 97.56 74 TRP B O 1
ATOM 1699 N N . ILE B 1 75 ? 9.148 -10.477 1.155 1 96.5 75 ILE B N 1
ATOM 1700 C CA . ILE B 1 75 ? 7.777 -10.812 0.778 1 96.5 75 ILE B CA 1
ATOM 1701 C C . ILE B 1 75 ? 7.633 -10.758 -0.742 1 96.5 75 ILE B C 1
ATOM 1703 O O . ILE B 1 75 ? 6.949 -11.594 -1.336 1 96.5 75 ILE B O 1
ATOM 1707 N N . THR B 1 76 ? 8.195 -9.75 -1.338 1 96.75 76 THR B N 1
ATOM 1708 C CA . THR B 1 76 ? 8.156 -9.672 -2.795 1 96.75 76 THR B CA 1
ATOM 1709 C C . THR B 1 76 ? 8.773 -10.922 -3.422 1 96.75 76 THR B C 1
ATOM 1711 O O . THR B 1 76 ? 8.242 -11.453 -4.402 1 96.75 76 THR B O 1
ATOM 1714 N N . GLY B 1 77 ? 9.922 -11.359 -2.889 1 96.12 77 GLY B N 1
ATOM 1715 C CA . GLY B 1 77 ? 10.516 -12.602 -3.359 1 96.12 77 GLY B CA 1
ATOM 1716 C C . GLY B 1 77 ? 9.602 -13.805 -3.184 1 96.12 77 GLY B C 1
ATOM 1717 O O . GLY B 1 77 ? 9.523 -14.664 -4.066 1 96.12 77 GLY B O 1
ATOM 1718 N N . LEU B 1 78 ? 8.969 -13.859 -2.035 1 94.31 78 LEU B N 1
ATOM 1719 C CA . LEU B 1 78 ? 8.016 -14.938 -1.786 1 94.31 78 LEU B CA 1
ATOM 1720 C C . LEU B 1 78 ? 6.906 -14.938 -2.832 1 94.31 78 LEU B C 1
ATOM 1722 O O . LEU B 1 78 ? 6.527 -15.992 -3.342 1 94.31 78 LEU B O 1
ATOM 1726 N N . LEU B 1 79 ? 6.477 -13.789 -3.162 1 93.75 79 LEU B N 1
ATOM 1727 C CA . LEU B 1 79 ? 5.391 -13.664 -4.129 1 93.75 79 LEU B CA 1
ATOM 1728 C C . LEU B 1 79 ? 5.859 -14.055 -5.527 1 93.75 79 LEU B C 1
ATOM 1730 O O . LEU B 1 79 ? 5.121 -14.688 -6.281 1 93.75 79 LEU B O 1
ATOM 1734 N N . LEU B 1 80 ? 7.027 -13.641 -5.824 1 94.62 80 LEU B N 1
ATOM 1735 C CA . LEU B 1 80 ? 7.59 -14.016 -7.117 1 94.62 80 LEU B CA 1
ATOM 1736 C C . LEU B 1 80 ? 7.66 -15.531 -7.254 1 94.62 80 LEU B C 1
ATOM 1738 O O . LEU B 1 80 ? 7.289 -16.078 -8.289 1 94.62 80 LEU B O 1
ATOM 1742 N N . ASN B 1 81 ? 8.094 -16.141 -6.215 1 92.56 81 ASN B N 1
ATOM 1743 C CA . ASN B 1 81 ? 8.234 -17.594 -6.242 1 92.56 81 ASN B CA 1
ATOM 1744 C C . ASN B 1 81 ? 6.875 -18.281 -6.137 1 92.56 81 ASN B C 1
ATOM 1746 O O . ASN B 1 81 ? 6.676 -19.359 -6.711 1 92.56 81 ASN B O 1
ATOM 1750 N N . LEU B 1 82 ? 5.992 -17.719 -5.391 1 87.31 82 LEU B N 1
ATOM 1751 C CA . LEU B 1 82 ? 4.652 -18.266 -5.258 1 87.31 82 LEU B CA 1
ATOM 1752 C C . LEU B 1 82 ? 3.906 -18.219 -6.586 1 87.31 82 LEU B C 1
ATOM 1754 O O . LEU B 1 82 ? 3.129 -19.125 -6.902 1 87.31 82 LEU B O 1
ATOM 1758 N N . THR B 1 83 ? 4.039 -17.172 -7.332 1 86.75 83 THR B N 1
ATOM 1759 C CA . THR B 1 83 ? 3.383 -17.016 -8.625 1 86.75 83 THR B CA 1
ATOM 1760 C C . THR B 1 83 ? 4.133 -17.781 -9.711 1 86.75 83 THR B C 1
ATOM 1762 O O . THR B 1 83 ? 3.674 -17.875 -10.852 1 86.75 83 THR B O 1
ATOM 1765 N N . GLN B 1 84 ? 5.254 -18.297 -9.305 1 86.88 84 GLN B N 1
ATOM 1766 C CA . GLN B 1 84 ? 6.098 -19.047 -10.234 1 86.88 84 GLN B CA 1
ATOM 1767 C C . GLN B 1 84 ? 6.512 -18.172 -11.414 1 86.88 84 GLN B C 1
ATOM 1769 O O . GLN B 1 84 ? 6.445 -18.609 -12.57 1 86.88 84 GLN B O 1
ATOM 1774 N N . ALA B 1 85 ? 6.891 -17.047 -11.109 1 87.19 85 ALA B N 1
ATOM 1775 C CA . ALA B 1 85 ? 7.363 -16.141 -12.156 1 87.19 85 ALA B CA 1
ATOM 1776 C C . ALA B 1 85 ? 8.719 -16.578 -12.688 1 87.19 85 ALA B C 1
ATOM 1778 O O . ALA B 1 85 ? 9.695 -16.656 -11.938 1 87.19 85 ALA B O 1
ATOM 1779 N N . ARG B 1 86 ? 8.75 -16.875 -14 1 88.88 86 ARG B N 1
ATOM 1780 C CA . ARG B 1 86 ? 9.992 -17.375 -14.594 1 88.88 86 ARG B CA 1
ATOM 1781 C C . ARG B 1 86 ? 10.539 -16.391 -15.625 1 88.88 86 ARG B C 1
ATOM 1783 O O . ARG B 1 86 ? 11.695 -16.484 -16.031 1 88.88 86 ARG B O 1
ATOM 1790 N N . THR B 1 87 ? 9.75 -15.484 -15.977 1 92.31 87 THR B N 1
ATOM 1791 C CA . THR B 1 87 ? 10.172 -14.508 -16.984 1 92.31 87 THR B CA 1
ATOM 1792 C C . THR B 1 87 ? 10.078 -13.086 -16.422 1 92.31 87 THR B C 1
ATOM 1794 O O . THR B 1 87 ? 9.43 -12.859 -15.406 1 92.31 87 THR B O 1
ATOM 1797 N N . MET B 1 88 ? 10.75 -12.203 -17.141 1 94.19 88 MET B N 1
ATOM 1798 C CA . MET B 1 88 ? 10.75 -10.797 -16.734 1 94.19 88 MET B CA 1
ATOM 1799 C C . MET B 1 88 ? 9.359 -10.195 -16.875 1 94.19 88 MET B C 1
ATOM 1801 O O . MET B 1 88 ? 8.969 -9.336 -16.078 1 94.19 88 MET B O 1
ATOM 1805 N N . SER B 1 89 ? 8.688 -10.641 -17.844 1 93.94 89 SER B N 1
ATOM 1806 C CA . SER B 1 89 ? 7.332 -10.133 -18.062 1 93.94 89 SER B CA 1
ATOM 1807 C C . SER B 1 89 ? 6.414 -10.5 -16.891 1 93.94 89 SER B C 1
ATOM 1809 O O . SER B 1 89 ? 5.551 -9.711 -16.516 1 93.94 89 SER B O 1
ATOM 1811 N N . GLN B 1 90 ? 6.602 -11.703 -16.391 1 93.06 90 GLN B N 1
ATOM 1812 C CA . GLN B 1 90 ? 5.793 -12.148 -15.25 1 93.06 90 GLN B CA 1
ATOM 1813 C C . GLN B 1 90 ? 6.16 -11.383 -13.984 1 93.06 90 GLN B C 1
ATOM 1815 O O . GLN B 1 90 ? 5.293 -11.094 -13.156 1 93.06 90 GLN B O 1
ATOM 1820 N N . ALA B 1 91 ? 7.387 -11.141 -13.867 1 95.06 91 ALA B N 1
ATOM 1821 C CA . ALA B 1 91 ? 7.828 -10.336 -12.727 1 95.06 91 ALA B CA 1
ATOM 1822 C C . ALA B 1 91 ? 7.25 -8.922 -12.797 1 95.06 91 ALA B C 1
ATOM 1824 O O . ALA B 1 91 ? 6.797 -8.383 -11.789 1 95.06 91 ALA B O 1
ATOM 1825 N N . PHE B 1 92 ? 7.27 -8.352 -13.984 1 95.81 92 PHE B N 1
ATOM 1826 C CA . PHE B 1 92 ? 6.68 -7.035 -14.211 1 95.81 92 PHE B CA 1
ATOM 1827 C C . PHE B 1 92 ? 5.195 -7.043 -13.867 1 95.81 92 PHE B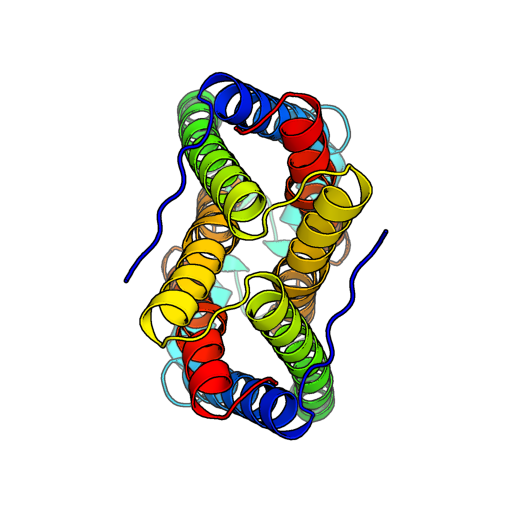 C 1
ATOM 1829 O O . PHE B 1 92 ? 4.684 -6.102 -13.258 1 95.81 92 PHE B O 1
ATOM 1836 N N . GLN B 1 93 ? 4.574 -8.07 -14.234 1 94.75 93 GLN B N 1
ATOM 1837 C CA . GLN B 1 93 ? 3.139 -8.188 -13.992 1 94.75 93 GLN B CA 1
ATOM 1838 C C . GLN B 1 93 ? 2.832 -8.219 -12.5 1 94.75 93 GLN B C 1
ATOM 1840 O O . GLN B 1 93 ? 1.897 -7.559 -12.039 1 94.75 93 GLN B O 1
ATOM 1845 N N . LEU B 1 94 ? 3.553 -9.023 -11.781 1 94.56 94 LEU B N 1
ATOM 1846 C CA . LEU B 1 94 ? 3.354 -9.07 -10.336 1 94.56 94 LEU B CA 1
ATOM 1847 C C . LEU B 1 94 ? 3.539 -7.688 -9.719 1 94.56 94 LEU B C 1
ATOM 1849 O O . LEU B 1 94 ? 2.709 -7.238 -8.93 1 94.56 94 LEU B O 1
ATOM 1853 N N . GLY B 1 95 ? 4.668 -7.023 -10.078 1 96.5 95 GLY B N 1
ATOM 1854 C CA . GLY B 1 95 ? 4.906 -5.676 -9.594 1 96.5 95 GLY B CA 1
ATOM 1855 C C . GLY B 1 95 ? 3.793 -4.707 -9.945 1 96.5 95 GLY B C 1
ATOM 1856 O O . GLY B 1 95 ? 3.4 -3.879 -9.125 1 96.5 95 GLY B O 1
ATOM 1857 N N . ALA B 1 96 ? 3.312 -4.836 -11.133 1 96.62 96 ALA B N 1
ATOM 1858 C CA . ALA B 1 96 ? 2.225 -3.975 -11.586 1 96.62 96 ALA B CA 1
ATOM 1859 C C . ALA B 1 96 ? 0.952 -4.223 -10.781 1 96.62 96 ALA B C 1
ATOM 1861 O O . ALA B 1 96 ? 0.232 -3.281 -10.445 1 96.62 96 ALA B O 1
ATOM 1862 N N . PHE B 1 97 ? 0.693 -5.461 -10.508 1 96.06 97 PHE B N 1
ATOM 1863 C CA . PHE B 1 97 ? -0.49 -5.789 -9.727 1 96.06 97 PHE B CA 1
ATOM 1864 C C . PHE B 1 97 ? -0.38 -5.215 -8.312 1 96.06 97 PHE B 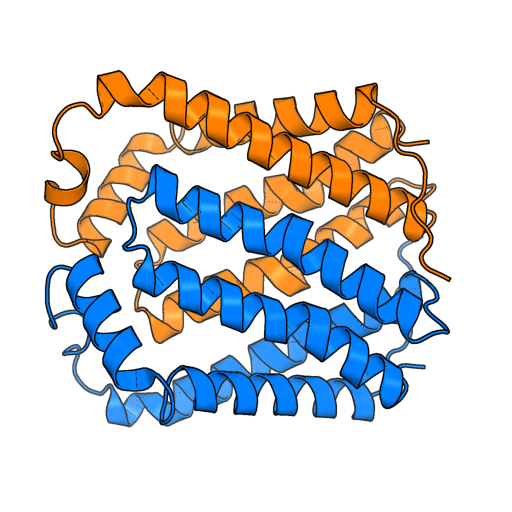C 1
ATOM 1866 O O . PHE B 1 97 ? -1.363 -4.715 -7.766 1 96.06 97 PHE B O 1
ATOM 1873 N N . LEU B 1 98 ? 0.78 -5.273 -7.73 1 96.88 98 LEU B N 1
ATOM 1874 C CA . LEU B 1 98 ? 0.978 -4.695 -6.402 1 96.88 98 LEU B CA 1
ATOM 1875 C C . LEU B 1 98 ? 0.827 -3.178 -6.445 1 96.88 98 LEU B C 1
ATOM 1877 O O . LEU B 1 98 ? 0.198 -2.59 -5.562 1 96.88 98 LEU B O 1
ATOM 1881 N N . PHE B 1 99 ? 1.362 -2.635 -7.496 1 97.88 99 PHE B N 1
ATOM 1882 C CA . PHE B 1 99 ? 1.34 -1.184 -7.633 1 97.88 99 PHE B CA 1
ATOM 1883 C C . PHE B 1 99 ? -0.083 -0.684 -7.855 1 97.88 99 PHE B C 1
ATOM 1885 O O . PHE B 1 99 ? -0.567 0.177 -7.117 1 97.88 99 PHE B O 1
ATOM 1892 N N . PHE B 1 100 ? -0.778 -1.219 -8.742 1 96.94 100 PHE B N 1
ATOM 1893 C CA . PHE B 1 100 ? -2.105 -0.739 -9.109 1 96.94 100 PHE B CA 1
ATOM 1894 C C . PHE B 1 100 ? -3.164 -1.313 -8.172 1 96.94 100 PHE B C 1
ATOM 1896 O O . PHE B 1 100 ? -4.25 -0.749 -8.039 1 96.94 100 PHE B O 1
ATOM 1903 N N . GLY B 1 101 ? -2.84 -2.352 -7.52 1 96 101 GLY B N 1
ATOM 1904 C CA . GLY B 1 101 ? -3.832 -3.006 -6.684 1 96 101 GLY B CA 1
ATOM 1905 C C . GLY B 1 101 ? -3.797 -2.539 -5.238 1 96 101 GLY B C 1
ATOM 1906 O O . GLY B 1 101 ? -4.797 -2.633 -4.527 1 96 101 GLY B O 1
ATOM 1907 N N . VAL B 1 102 ? -2.656 -2.146 -4.852 1 96.75 102 VAL B N 1
ATOM 1908 C CA . VAL B 1 102 ? -2.535 -1.811 -3.436 1 96.75 102 VAL B CA 1
ATOM 1909 C C . VAL B 1 102 ? -2.043 -0.373 -3.287 1 96.75 102 VAL B C 1
ATOM 1911 O O . VAL B 1 102 ? -2.734 0.471 -2.713 1 96.75 102 VAL B O 1
ATOM 1914 N N . VAL B 1 103 ? -0.991 -0.033 -3.939 1 97 103 VAL B N 1
ATOM 1915 C CA . VAL B 1 103 ? -0.315 1.239 -3.707 1 97 103 VAL B CA 1
ATOM 1916 C C . VAL B 1 103 ? -1.171 2.385 -4.242 1 97 103 VAL B C 1
ATOM 1918 O O . VAL B 1 103 ? -1.54 3.295 -3.498 1 97 103 VAL B O 1
ATOM 1921 N N . VAL B 1 104 ? -1.498 2.285 -5.48 1 97 104 VAL B N 1
ATOM 1922 C CA . VAL B 1 104 ? -2.193 3.377 -6.156 1 97 104 VAL B CA 1
ATOM 1923 C C . VAL B 1 104 ? -3.531 3.641 -5.473 1 97 104 VAL B C 1
ATOM 1925 O O . VAL B 1 104 ? -3.834 4.777 -5.105 1 97 104 VAL B O 1
ATOM 1928 N N . PRO B 1 105 ? -4.273 2.615 -5.27 1 96.62 105 PRO B N 1
ATOM 1929 C CA . PRO B 1 105 ? -5.566 2.896 -4.637 1 96.62 105 PRO B CA 1
ATOM 1930 C C . PRO B 1 105 ? -5.426 3.492 -3.24 1 96.62 105 PRO B C 1
ATOM 1932 O O . PRO B 1 105 ? -6.219 4.348 -2.846 1 96.62 105 PRO B O 1
ATOM 1935 N N . ASN B 1 106 ? -4.484 3.045 -2.471 1 95.94 106 ASN B N 1
ATOM 1936 C CA . ASN B 1 106 ? -4.281 3.586 -1.131 1 95.94 106 ASN B CA 1
ATOM 1937 C C . ASN B 1 106 ? -3.875 5.055 -1.176 1 95.94 106 ASN B C 1
ATOM 1939 O O . ASN B 1 106 ? -4.395 5.871 -0.411 1 95.94 106 ASN B O 1
ATOM 1943 N N . VAL B 1 107 ? -3.021 5.348 -2.072 1 96.31 107 VAL B N 1
ATOM 1944 C CA . VAL B 1 107 ? -2.516 6.715 -2.184 1 96.31 107 VAL B CA 1
ATOM 1945 C C . VAL B 1 107 ? -3.635 7.645 -2.646 1 96.31 107 VAL B C 1
ATOM 1947 O O . VAL B 1 107 ? -3.805 8.734 -2.105 1 96.31 107 VAL B O 1
ATOM 1950 N N . ILE B 1 108 ? -4.371 7.203 -3.627 1 96.44 108 ILE B N 1
ATOM 1951 C CA . ILE B 1 108 ? -5.465 8.023 -4.145 1 96.44 108 ILE B CA 1
ATOM 1952 C C . ILE B 1 108 ? -6.539 8.188 -3.072 1 96.44 108 ILE B C 1
ATOM 1954 O O . ILE B 1 108 ? -7.062 9.289 -2.871 1 96.44 108 ILE B O 1
ATOM 1958 N N . SER B 1 109 ? -6.844 7.129 -2.438 1 95.06 109 SER B N 1
ATOM 1959 C CA . SER B 1 109 ? -7.836 7.191 -1.37 1 95.06 109 SER B CA 1
ATOM 1960 C C . SER B 1 109 ? -7.414 8.164 -0.278 1 95.06 109 SER B C 1
ATOM 1962 O O . SER B 1 109 ? -8.234 8.953 0.208 1 95.06 109 SER B O 1
ATOM 1964 N N . GLU B 1 110 ? -6.191 8.102 0.087 1 92.44 110 GLU B N 1
ATOM 1965 C CA . GLU B 1 110 ? -5.66 9.023 1.091 1 92.44 110 GLU B CA 1
ATOM 1966 C C . GLU B 1 110 ? -5.797 10.477 0.635 1 92.44 110 GLU B C 1
ATOM 1968 O O . GLU B 1 110 ? -6.148 11.352 1.428 1 92.44 110 GLU B O 1
ATOM 1973 N N . SER B 1 111 ? -5.441 10.648 -0.543 1 92.56 111 SER B N 1
ATOM 1974 C CA . SER B 1 111 ? -5.539 11.992 -1.093 1 92.56 111 SER B CA 1
ATOM 1975 C C . SER B 1 111 ? -6.977 12.508 -1.047 1 92.56 111 SER B C 1
ATOM 1977 O O . SER B 1 111 ? -7.215 13.68 -0.744 1 92.56 111 SER B O 1
ATOM 1979 N N . MET B 1 112 ? -7.887 11.719 -1.318 1 92.94 112 MET B N 1
ATOM 1980 C CA . MET B 1 112 ? -9.289 12.117 -1.392 1 92.94 112 MET B CA 1
ATOM 1981 C C . MET B 1 112 ? -9.867 12.328 0.004 1 92.94 112 MET B C 1
ATOM 1983 O O . MET B 1 112 ? -10.523 13.336 0.262 1 92.94 112 MET B O 1
ATOM 1987 N N . TRP B 1 113 ? -9.586 11.469 0.907 1 92.06 113 TRP B N 1
ATOM 1988 C CA . TRP B 1 113 ? -10.25 11.484 2.207 1 92.06 113 TRP B CA 1
ATOM 1989 C C . TRP B 1 113 ? -9.477 12.336 3.203 1 92.06 113 TRP B C 1
ATOM 1991 O O . TRP B 1 113 ? -10.055 12.914 4.125 1 92.06 113 TRP B O 1
ATOM 2001 N N . GLU B 1 114 ? -8.234 12.344 3.008 1 91.94 114 GLU B N 1
ATOM 2002 C CA . GLU B 1 114 ? -7.402 13.078 3.957 1 91.94 114 GLU B CA 1
ATOM 2003 C C . GLU B 1 114 ? -6.938 14.406 3.365 1 91.94 114 GLU B C 1
ATOM 2005 O O . GLU B 1 114 ? -6.23 15.172 4.027 1 91.94 114 GLU B O 1
ATOM 2010 N N . LYS B 1 115 ? -7.293 14.719 2.172 1 90.69 115 LYS B N 1
ATOM 2011 C CA . LYS B 1 115 ? -7 15.969 1.47 1 90.69 115 LYS B CA 1
ATOM 2012 C C . LYS B 1 115 ? -5.516 16.312 1.552 1 90.69 115 LYS B C 1
ATOM 2014 O O . LYS B 1 115 ? -5.152 17.438 1.9 1 90.69 115 LYS B O 1
ATOM 2019 N N . ARG B 1 116 ? -4.812 15.32 1.204 1 91.69 116 ARG B N 1
ATOM 2020 C CA . ARG B 1 116 ? -3.367 15.523 1.157 1 91.69 116 ARG B CA 1
ATOM 2021 C C . ARG B 1 116 ? -2.949 16.188 -0.147 1 91.69 116 ARG B C 1
ATOM 2023 O O . ARG B 1 116 ? -3.529 15.922 -1.202 1 91.69 116 ARG B O 1
ATOM 2030 N N . PRO B 1 117 ? -1.979 17.094 0.011 1 91.44 117 PRO B N 1
ATOM 2031 C CA . PRO B 1 117 ? -1.519 17.75 -1.214 1 91.44 117 PRO B CA 1
ATOM 2032 C C . PRO B 1 117 ? -1.066 16.75 -2.283 1 91.44 117 PRO B C 1
ATOM 2034 O O . PRO B 1 117 ? -0.451 15.734 -1.964 1 91.44 117 PRO B O 1
ATOM 2037 N N . CYS B 1 118 ? -1.356 17.078 -3.486 1 91.5 118 CYS B N 1
ATOM 2038 C CA . CYS B 1 118 ? -1.064 16.188 -4.602 1 91.5 118 CYS B CA 1
ATOM 2039 C C . CYS B 1 118 ? 0.438 16 -4.77 1 91.5 118 CYS B C 1
ATOM 2041 O O . CYS B 1 118 ? 0.89 14.938 -5.195 1 91.5 118 CYS B O 1
ATOM 2043 N N . ASP B 1 119 ? 1.219 17.016 -4.492 1 92.94 119 ASP B N 1
ATOM 2044 C CA . ASP B 1 119 ? 2.668 16.906 -4.625 1 92.94 119 ASP B CA 1
ATOM 2045 C C . ASP B 1 119 ? 3.229 15.812 -3.723 1 92.94 119 ASP B C 1
ATOM 2047 O O . ASP B 1 119 ? 4.176 15.117 -4.098 1 92.94 119 ASP B O 1
ATOM 2051 N N . LEU B 1 120 ? 2.646 15.711 -2.588 1 92.69 120 LEU B N 1
ATOM 2052 C CA . LEU B 1 120 ? 3.084 14.68 -1.66 1 92.69 120 LEU B CA 1
ATOM 2053 C C . LEU B 1 120 ? 2.717 13.289 -2.18 1 92.69 120 LEU B C 1
ATOM 2055 O O . LEU B 1 120 ? 3.523 12.359 -2.105 1 92.69 120 LEU B O 1
ATOM 2059 N N . GLN B 1 121 ? 1.596 13.172 -2.695 1 94.56 121 GLN B N 1
ATOM 2060 C CA . GLN B 1 121 ? 1.079 11.883 -3.146 1 94.56 121 GLN B CA 1
ATOM 2061 C C . GLN B 1 121 ? 1.813 11.398 -4.395 1 94.56 121 GLN B C 1
ATOM 2063 O O . GLN B 1 121 ? 1.964 10.195 -4.605 1 94.56 121 GLN B O 1
ATOM 2068 N N . LYS B 1 122 ? 2.285 12.336 -5.18 1 94.81 122 LYS B N 1
ATOM 2069 C CA . LYS B 1 122 ? 3.059 11.969 -6.359 1 94.81 122 LYS B CA 1
ATOM 2070 C C . LYS B 1 122 ? 4.344 11.242 -5.969 1 94.81 122 LYS B C 1
ATOM 2072 O O . LYS B 1 122 ? 4.781 10.32 -6.66 1 94.81 122 LYS B O 1
ATOM 2077 N N . PHE B 1 123 ? 4.895 11.664 -4.895 1 94.06 123 PHE B N 1
ATOM 2078 C CA . PHE B 1 123 ? 6.121 11.039 -4.422 1 94.06 123 PHE B CA 1
ATOM 2079 C C . PHE B 1 123 ? 5.84 9.641 -3.879 1 94.06 123 PHE B C 1
ATOM 2081 O O . PHE B 1 123 ? 6.645 8.727 -4.051 1 94.06 123 PHE B O 1
ATOM 2088 N N . LYS B 1 124 ? 4.754 9.523 -3.234 1 94.75 124 LYS B N 1
ATOM 2089 C CA . LYS B 1 124 ? 4.363 8.203 -2.742 1 94.75 124 LYS B CA 1
ATOM 2090 C C . LYS B 1 124 ? 4.105 7.238 -3.896 1 94.75 124 LYS B C 1
ATOM 2092 O O . LYS B 1 124 ? 4.465 6.062 -3.82 1 94.75 124 LYS B O 1
ATOM 2097 N N . LEU B 1 125 ? 3.541 7.785 -4.91 1 96.5 125 LEU B N 1
ATOM 2098 C CA . LEU B 1 125 ? 3.287 6.961 -6.086 1 96.5 125 LEU B CA 1
ATOM 2099 C C . LEU B 1 125 ? 4.594 6.578 -6.777 1 96.5 125 LEU B C 1
ATOM 2101 O O . LEU B 1 125 ? 4.754 5.441 -7.223 1 96.5 125 LEU B O 1
ATOM 2105 N N . LEU B 1 126 ? 5.43 7.543 -6.828 1 96.38 126 LEU B N 1
ATOM 2106 C CA . LEU B 1 126 ? 6.719 7.285 -7.457 1 96.38 126 LEU B CA 1
ATOM 2107 C C . LEU B 1 126 ? 7.512 6.25 -6.668 1 96.38 126 LEU B C 1
ATOM 2109 O O . LEU B 1 126 ? 8.07 5.316 -7.25 1 96.38 126 LEU B O 1
ATOM 2113 N N . SER B 1 127 ? 7.551 6.453 -5.445 1 95.5 127 SER B N 1
ATOM 2114 C CA . SER B 1 127 ? 8.258 5.508 -4.586 1 95.5 127 SER B CA 1
ATOM 2115 C C . SER B 1 127 ? 7.59 4.137 -4.613 1 95.5 127 SER B C 1
ATOM 2117 O O . SER B 1 127 ? 8.266 3.107 -4.559 1 95.5 127 SER B O 1
ATOM 2119 N N . GLY B 1 128 ? 6.289 4.184 -4.637 1 96.5 128 GLY B N 1
ATOM 2120 C CA . GLY B 1 128 ? 5.562 2.93 -4.75 1 96.5 128 GLY B CA 1
ATOM 2121 C C . GLY B 1 128 ? 5.848 2.184 -6.039 1 96.5 128 GLY B C 1
ATOM 2122 O O . GLY B 1 128 ? 5.988 0.959 -6.035 1 96.5 128 GLY B O 1
ATOM 2123 N N . PHE B 1 129 ? 5.852 2.949 -7.07 1 97.31 129 PHE B N 1
ATOM 2124 C CA . PHE B 1 129 ? 6.199 2.369 -8.367 1 97.31 129 PHE B CA 1
ATOM 2125 C C . PHE B 1 129 ? 7.566 1.697 -8.305 1 97.31 129 PHE B C 1
ATOM 2127 O O . PHE B 1 129 ? 7.715 0.549 -8.734 1 97.31 129 PHE B O 1
ATOM 2134 N N . SER B 1 130 ? 8.484 2.41 -7.812 1 97.12 130 SER B N 1
ATOM 2135 C CA . SER B 1 130 ? 9.844 1.903 -7.695 1 97.12 130 SER B CA 1
ATOM 2136 C C . SER B 1 130 ? 9.914 0.701 -6.762 1 97.12 130 SER B C 1
ATOM 2138 O O . SER B 1 130 ? 10.57 -0.293 -7.062 1 97.12 130 SER B O 1
ATOM 2140 N N . SER B 1 131 ? 9.18 0.725 -5.688 1 96.69 131 SER B N 1
ATOM 2141 C CA . SER B 1 131 ? 9.289 -0.292 -4.645 1 96.69 131 SER B CA 1
ATOM 2142 C C . SER B 1 131 ? 8.484 -1.536 -5 1 96.69 131 SER B C 1
ATOM 2144 O O . SER B 1 131 ? 8.539 -2.543 -4.293 1 96.69 131 SER B O 1
ATOM 2146 N N . THR B 1 132 ? 7.738 -1.474 -6.027 1 97.25 132 THR B N 1
ATOM 2147 C CA . THR B 1 132 ? 6.945 -2.637 -6.414 1 97.25 132 THR B CA 1
ATOM 2148 C C . THR B 1 132 ? 7.395 -3.172 -7.77 1 97.25 132 THR B C 1
ATOM 2150 O O . THR B 1 132 ? 8.094 -4.184 -7.844 1 97.25 132 THR B O 1
ATOM 2153 N N . ILE B 1 133 ? 7.203 -2.342 -8.781 1 97.69 133 ILE B N 1
ATOM 2154 C CA . ILE B 1 133 ? 7.469 -2.803 -10.141 1 97.69 133 ILE B CA 1
ATOM 2155 C C . ILE B 1 133 ? 8.969 -2.99 -10.336 1 97.69 133 ILE B C 1
ATOM 2157 O O . ILE B 1 133 ? 9.422 -4.078 -10.695 1 97.69 133 ILE B O 1
ATOM 2161 N N . VAL B 1 134 ? 9.719 -1.997 -10.07 1 98.12 134 VAL B N 1
ATOM 2162 C CA . VAL B 1 134 ? 11.156 -2.072 -10.297 1 98.12 134 VAL B CA 1
ATOM 2163 C C . VAL B 1 134 ? 11.773 -3.102 -9.352 1 98.12 134 VAL B C 1
ATOM 2165 O O . VAL B 1 134 ? 12.641 -3.883 -9.75 1 98.12 134 VAL B O 1
ATOM 2168 N N . LEU B 1 135 ? 11.344 -3.096 -8.156 1 98.06 135 LEU B N 1
ATOM 2169 C CA . LEU B 1 135 ? 11.859 -4.047 -7.176 1 98.06 135 LEU B CA 1
ATOM 2170 C C . LEU B 1 135 ? 11.625 -5.48 -7.633 1 98.06 135 LEU B C 1
ATOM 2172 O O . LEU B 1 135 ? 12.539 -6.309 -7.594 1 98.06 135 LEU B O 1
ATOM 2176 N N . ALA B 1 136 ? 10.383 -5.797 -8.031 1 97.75 136 ALA B N 1
ATOM 2177 C CA . ALA B 1 136 ? 10.055 -7.145 -8.484 1 97.75 136 ALA B CA 1
ATOM 2178 C C . ALA B 1 136 ? 10.93 -7.551 -9.664 1 97.75 136 ALA B C 1
ATOM 2180 O O . ALA B 1 136 ? 11.438 -8.672 -9.719 1 97.75 136 ALA B O 1
ATOM 2181 N N . CYS B 1 137 ? 11.102 -6.672 -10.586 1 97.94 137 CYS B N 1
ATOM 2182 C CA . CYS B 1 137 ? 11.906 -6.949 -11.766 1 97.94 137 CYS B CA 1
ATOM 2183 C C . CYS B 1 137 ? 13.367 -7.148 -11.398 1 97.94 137 CYS B C 1
ATOM 2185 O O . CYS B 1 137 ? 14.031 -8.047 -11.914 1 97.94 137 CYS B O 1
ATOM 2187 N N . LEU B 1 138 ? 13.836 -6.309 -10.57 1 98 138 LEU B N 1
ATOM 2188 C CA . LEU B 1 138 ? 15.227 -6.391 -10.148 1 98 138 LEU B CA 1
ATOM 2189 C C . LEU B 1 138 ? 15.5 -7.707 -9.422 1 98 138 LEU B C 1
ATOM 2191 O O . LEU B 1 138 ? 16.516 -8.367 -9.672 1 98 138 LEU B O 1
ATOM 2195 N N . MET B 1 139 ? 14.664 -8.039 -8.523 1 97.56 139 MET B N 1
ATOM 2196 C CA . MET B 1 139 ? 14.844 -9.273 -7.766 1 97.56 139 MET B CA 1
ATOM 2197 C C . MET B 1 139 ? 14.742 -10.492 -8.68 1 97.56 139 MET B C 1
ATOM 2199 O O . MET B 1 139 ? 15.484 -11.453 -8.508 1 97.56 139 MET B O 1
ATOM 2203 N N . HIS B 1 140 ? 13.75 -10.422 -9.586 1 96.5 140 HIS B N 1
ATOM 2204 C CA . HIS B 1 140 ? 13.648 -11.516 -10.539 1 96.5 140 HIS B CA 1
ATOM 2205 C C . HIS B 1 140 ? 14.922 -11.641 -11.367 1 96.5 140 HIS B C 1
ATOM 2207 O O . HIS B 1 140 ? 15.398 -12.75 -11.625 1 96.5 140 HIS B O 1
ATOM 2213 N N . TRP B 1 141 ? 15.445 -10.523 -11.859 1 96 141 TRP B N 1
ATOM 2214 C CA . TRP B 1 141 ? 16.672 -10.5 -12.656 1 96 141 TRP B CA 1
ATOM 2215 C C . TRP B 1 141 ? 17.828 -11.148 -11.898 1 96 141 TRP B C 1
ATOM 2217 O O . TRP B 1 141 ? 18.625 -11.883 -12.484 1 96 141 TRP B O 1
ATOM 2227 N N . TRP B 1 142 ? 17.969 -10.852 -10.641 1 94.75 142 TRP B N 1
ATOM 2228 C CA . TRP B 1 142 ? 19.016 -11.43 -9.812 1 94.75 142 TRP B CA 1
ATOM 2229 C C . TRP B 1 142 ? 18.781 -12.922 -9.594 1 94.75 142 TRP B C 1
ATOM 2231 O O . TRP B 1 142 ? 19.734 -13.711 -9.578 1 94.75 142 TRP B O 1
ATOM 2241 N N . GLY B 1 143 ? 17.594 -13.297 -9.383 1 93.12 143 GLY B N 1
ATOM 2242 C CA . GLY B 1 143 ? 17.25 -14.68 -9.094 1 93.12 143 GLY B CA 1
ATOM 2243 C C . GLY B 1 143 ? 16.766 -14.883 -7.668 1 93.12 143 GLY B C 1
ATOM 2244 O O . GLY B 1 143 ? 17.531 -14.695 -6.719 1 93.12 143 GLY B O 1
ATOM 2245 N N . THR B 1 144 ? 15.461 -15.25 -7.531 1 86 144 THR B N 1
ATOM 2246 C CA . THR B 1 144 ? 14.883 -15.43 -6.207 1 86 144 THR B CA 1
ATOM 2247 C C . THR B 1 144 ? 14.867 -16.906 -5.816 1 86 144 THR B C 1
ATOM 2249 O O . THR B 1 144 ? 14.586 -17.25 -4.668 1 86 144 THR B O 1
ATOM 2252 N N . ALA B 1 145 ? 14.984 -17.672 -6.703 1 80.31 145 ALA B N 1
ATOM 2253 C CA . ALA B 1 145 ? 15.039 -19.109 -6.438 1 80.31 145 ALA B CA 1
ATOM 2254 C C . ALA B 1 145 ? 16.438 -19.531 -6.02 1 80.31 145 ALA B C 1
ATOM 2256 O O . ALA B 1 145 ? 17.422 -18.875 -6.363 1 80.31 145 ALA B O 1
#

InterPro domains:
  IPR013879 Protein of unknown function DUF1761 [PF08570] (12-137)

Nearest PDB structures (foldseek):
  7dih-assembly2_B  TM=3.266E-01  e=9.947E+00  Aquifex aeolicus VF5
  7ocy-assembly1_B  TM=2.154E-01  e=9.947E+00  Enterococcus faecalis
  7zdc-assembly1_C  TM=3.058E-01  e=3.451E+00  Escherichia coli K-12
  7dih-assembly2_B  TM=3.419E-01  e=9.758E+00  Aquifex aeolicus VF5
  8oup-assembly1_A  TM=3.019E-01  e=7.927E+00  Spisula solidissima